Protein AF-A0A1G2BIB1-F1 (afdb_monomer_lite)

Radius of gyration: 22.17 Å; chains: 1; bounding box: 60×48×79 Å

Structure (mmCIF, N/CA/C/O backbone):
data_AF-A0A1G2BIB1-F1
#
_entry.id   AF-A0A1G2BIB1-F1
#
loop_
_atom_site.group_PDB
_atom_site.id
_atom_site.type_symbol
_atom_site.label_atom_id
_atom_site.label_alt_id
_atom_site.label_comp_id
_atom_site.label_asym_id
_atom_site.label_entity_id
_atom_site.label_seq_id
_atom_site.pdbx_PDB_ins_code
_atom_site.Cartn_x
_atom_site.Cartn_y
_atom_site.Cartn_z
_atom_site.occupancy
_atom_site.B_iso_or_equiv
_atom_site.auth_seq_id
_atom_site.auth_comp_id
_atom_site.auth_asym_id
_atom_site.auth_atom_id
_atom_site.pdbx_PDB_model_num
ATOM 1 N N . MET A 1 1 ? -35.827 -28.787 61.382 1.00 40.22 1 MET A N 1
ATOM 2 C CA . MET A 1 1 ? -34.651 -28.214 60.690 1.00 40.22 1 MET A CA 1
ATOM 3 C C . MET A 1 1 ? -35.147 -27.170 59.710 1.00 40.22 1 MET A C 1
ATOM 5 O O . MET A 1 1 ? -36.154 -27.409 59.059 1.00 40.22 1 MET A O 1
ATOM 9 N N . LEU A 1 2 ? -34.499 -26.008 59.720 1.00 31.50 2 LEU A N 1
ATOM 10 C CA . LEU A 1 2 ? -34.869 -24.779 59.021 1.00 31.50 2 LEU A CA 1
ATOM 11 C C . LEU A 1 2 ? -34.904 -24.917 57.488 1.00 31.50 2 LEU A C 1
ATOM 13 O O . LEU A 1 2 ? -34.132 -25.662 56.893 1.00 31.50 2 LEU A O 1
ATOM 17 N N . THR A 1 3 ? -35.819 -24.149 56.902 1.00 41.81 3 THR A N 1
ATOM 18 C CA . THR A 1 3 ? -36.029 -23.826 55.483 1.00 41.81 3 THR A CA 1
ATOM 19 C C . THR A 1 3 ? -34.923 -22.952 54.872 1.00 41.81 3 THR A C 1
ATOM 21 O O . THR A 1 3 ? -34.159 -22.343 55.616 1.00 41.81 3 THR A O 1
ATOM 24 N N . LEU A 1 4 ? -35.025 -22.768 53.539 1.00 32.97 4 LEU A N 1
ATOM 25 C CA . LEU A 1 4 ? -34.409 -21.768 52.631 1.00 32.97 4 LEU A CA 1
ATOM 26 C C . LEU A 1 4 ? -33.245 -22.341 51.806 1.00 32.97 4 LEU A C 1
ATOM 28 O O . LEU A 1 4 ? -32.371 -22.997 52.347 1.00 32.97 4 LEU A O 1
ATOM 32 N N . SER A 1 5 ? -33.112 -22.133 50.499 1.00 29.86 5 SER A N 1
ATOM 33 C CA . SER A 1 5 ? -33.891 -21.446 49.461 1.00 29.86 5 SER A CA 1
ATOM 34 C C . SER A 1 5 ? -33.135 -21.696 48.146 1.00 29.86 5 SER A C 1
ATOM 36 O O . SER A 1 5 ? -31.911 -21.821 48.165 1.00 29.86 5 SER A O 1
ATOM 38 N N . GLN A 1 6 ? -33.818 -21.720 46.996 1.00 42.06 6 GLN A N 1
ATOM 39 C CA . GLN A 1 6 ? -33.136 -21.491 45.712 1.00 42.06 6 GLN A CA 1
ATOM 40 C C . GLN A 1 6 ? -32.331 -20.174 45.763 1.00 42.06 6 GLN A C 1
ATOM 42 O O . GLN A 1 6 ? -32.700 -19.251 46.494 1.00 42.06 6 GLN A O 1
ATOM 47 N N . PRO A 1 7 ? -31.313 -20.038 44.899 1.00 38.28 7 PRO A N 1
ATOM 48 C CA . PRO A 1 7 ? -31.503 -19.050 43.850 1.00 38.28 7 PRO A CA 1
ATOM 49 C C . PRO A 1 7 ? -31.240 -19.618 42.455 1.00 38.28 7 PRO A C 1
ATOM 51 O O . PRO A 1 7 ? -30.163 -20.097 42.108 1.00 38.28 7 PRO A O 1
ATOM 54 N N . CYS A 1 8 ? -32.285 -19.487 41.645 1.00 43.66 8 CYS A N 1
ATOM 55 C CA . CYS A 1 8 ? -32.197 -19.174 40.230 1.00 43.66 8 CYS A CA 1
ATOM 56 C C . CYS A 1 8 ? -31.456 -17.825 40.038 1.00 43.66 8 CYS A C 1
ATOM 58 O O . CYS A 1 8 ? -31.425 -17.009 40.955 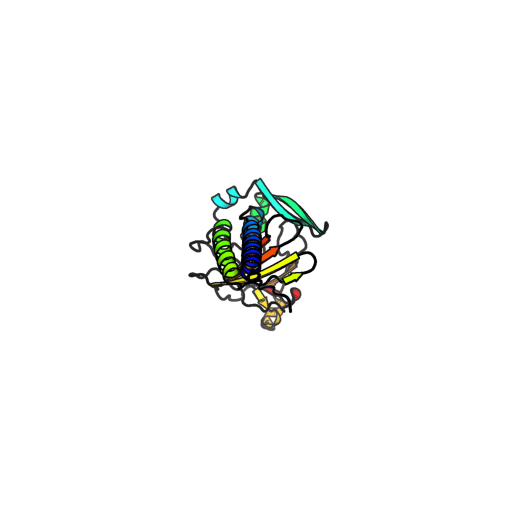1.00 43.66 8 CYS A O 1
ATOM 60 N N . PHE A 1 9 ? -30.958 -17.582 38.818 1.00 40.81 9 PHE A N 1
ATOM 61 C CA . PHE A 1 9 ? -30.374 -16.332 38.284 1.00 40.81 9 PHE A CA 1
ATOM 62 C C . PHE A 1 9 ? -28.865 -16.090 38.485 1.00 40.81 9 PHE A C 1
ATOM 64 O O . PHE A 1 9 ? -28.448 -15.301 39.323 1.00 40.81 9 PHE A O 1
ATOM 71 N N . ALA A 1 10 ? -28.043 -16.643 37.584 1.00 36.12 10 ALA A N 1
ATOM 72 C CA . ALA A 1 10 ? -26.735 -16.049 37.249 1.00 36.12 10 ALA A CA 1
ATOM 73 C C . ALA A 1 10 ? -26.287 -16.249 35.785 1.00 36.12 10 ALA A C 1
ATOM 75 O O . ALA A 1 10 ? -25.294 -15.666 35.362 1.00 36.12 10 ALA A O 1
ATOM 76 N N . THR A 1 11 ? -27.011 -17.016 34.965 1.00 45.09 11 THR A N 1
ATOM 77 C CA . THR A 1 11 ? -26.591 -17.314 33.583 1.00 45.09 11 THR A CA 1
ATOM 78 C C . THR A 1 11 ? -26.998 -16.236 32.571 1.00 45.09 11 THR A C 1
ATOM 80 O O . THR A 1 11 ? -26.273 -15.991 31.613 1.00 45.09 11 THR A O 1
ATOM 83 N N . GLY A 1 12 ? -28.107 -15.520 32.797 1.00 34.94 12 GLY A N 1
ATOM 84 C CA . GLY A 1 12 ? -28.608 -14.502 31.859 1.00 34.94 12 GLY A CA 1
ATOM 85 C C . GLY A 1 12 ? -27.850 -13.167 31.876 1.00 34.94 12 GLY A C 1
ATOM 86 O O . GLY A 1 12 ? -27.689 -12.544 30.828 1.00 34.94 12 GLY A O 1
ATOM 87 N N . VAL A 1 13 ? -27.360 -12.729 33.043 1.00 40.12 13 VAL A N 1
ATOM 88 C CA . VAL A 1 13 ? -26.617 -11.460 33.177 1.00 40.12 13 VAL A CA 1
ATOM 89 C C . VAL A 1 13 ? -25.204 -11.609 32.623 1.00 40.12 13 VAL A C 1
ATOM 91 O O . VAL A 1 13 ? -24.771 -10.742 31.878 1.00 40.12 13 VAL A O 1
ATOM 94 N N . TYR A 1 14 ? -24.534 -12.734 32.901 1.00 36.38 14 TYR A N 1
ATOM 95 C CA . TYR A 1 14 ? -23.174 -13.012 32.427 1.00 36.38 14 TYR A CA 1
ATOM 96 C C . TYR A 1 14 ? -23.103 -13.160 30.897 1.00 36.38 14 TYR A C 1
ATOM 98 O O . TYR A 1 14 ? -22.192 -12.642 30.258 1.00 36.38 14 TYR A O 1
ATOM 106 N N . LEU A 1 15 ? -24.100 -13.809 30.281 1.00 41.53 15 LEU A N 1
ATOM 107 C CA . LEU A 1 15 ? -24.202 -13.904 28.819 1.00 41.53 15 LEU A CA 1
ATOM 108 C C . LEU A 1 15 ? -24.540 -12.553 28.168 1.00 41.53 15 LEU A C 1
ATOM 110 O O . LEU A 1 15 ? -24.011 -12.250 27.098 1.00 41.53 15 LEU A O 1
ATOM 114 N N . ARG A 1 16 ? -25.373 -11.716 28.808 1.00 45.16 16 ARG A N 1
ATOM 115 C CA . ARG A 1 16 ? -25.640 -10.349 28.328 1.00 45.16 16 ARG A CA 1
ATOM 116 C C . ARG A 1 16 ? -24.407 -9.462 28.414 1.00 45.16 16 ARG A C 1
ATOM 118 O O . ARG A 1 16 ? -24.082 -8.833 27.416 1.00 45.16 16 ARG A O 1
ATOM 125 N N . THR A 1 17 ? -23.692 -9.449 29.539 1.00 47.94 17 THR A N 1
ATOM 126 C CA . THR A 1 17 ? -22.477 -8.635 29.686 1.00 47.94 17 THR A CA 1
ATOM 127 C C . THR A 1 17 ? -21.365 -9.103 28.757 1.00 47.94 17 THR A C 1
ATOM 129 O O . THR A 1 17 ? -20.729 -8.265 28.130 1.00 47.94 17 THR A O 1
ATOM 132 N N . LEU A 1 18 ? -21.161 -10.412 28.571 1.00 47.66 18 LEU A N 1
ATOM 133 C CA . LEU A 1 18 ? -20.209 -10.915 27.571 1.00 47.66 18 LEU A CA 1
ATOM 134 C C . LEU A 1 18 ? -20.627 -10.547 26.139 1.00 47.66 18 LEU A C 1
ATOM 136 O O . LEU A 1 18 ? -19.780 -10.146 25.341 1.00 47.66 18 LEU A O 1
ATOM 140 N N . GLY A 1 19 ? -21.923 -10.615 25.822 1.00 49.75 19 GLY A N 1
ATOM 141 C CA . GLY A 1 19 ? -22.463 -10.175 24.534 1.00 49.75 19 GLY A CA 1
ATOM 142 C C . GLY A 1 19 ? -22.303 -8.670 24.293 1.00 49.75 19 GLY A C 1
ATOM 143 O O . GLY A 1 19 ? -21.957 -8.254 23.190 1.00 49.75 19 GLY A O 1
ATOM 144 N N . GLU A 1 20 ? -22.501 -7.843 25.318 1.00 56.38 20 GLU A N 1
ATOM 145 C CA . GLU A 1 20 ? -22.309 -6.388 25.269 1.00 56.38 20 GLU A CA 1
ATOM 146 C C . GLU A 1 20 ? -20.827 -6.005 25.178 1.00 56.38 20 GLU A C 1
ATOM 148 O O . GLU A 1 20 ? -20.471 -5.143 24.376 1.00 56.38 20 GLU A O 1
ATOM 153 N N . ILE A 1 21 ? -19.946 -6.681 25.924 1.00 58.75 21 ILE A N 1
ATOM 154 C CA . ILE A 1 21 ? -18.488 -6.502 25.845 1.00 58.75 21 ILE A CA 1
ATOM 155 C C . ILE A 1 21 ? -17.979 -6.908 24.459 1.00 58.75 21 ILE A C 1
ATOM 157 O O . ILE A 1 21 ? -17.213 -6.163 23.851 1.00 58.75 21 ILE A O 1
ATOM 161 N N . SER A 1 22 ? -18.435 -8.046 23.930 1.00 61.31 22 SER A N 1
ATOM 162 C CA . SER A 1 22 ? -18.085 -8.520 22.586 1.00 61.31 22 SER A CA 1
ATOM 163 C C . SER A 1 22 ? -18.546 -7.538 21.505 1.00 61.31 22 SER A C 1
ATOM 165 O O . SER A 1 22 ? -17.745 -7.146 20.656 1.00 61.31 22 SER A O 1
ATOM 167 N N . LYS A 1 23 ? -19.790 -7.043 21.584 1.00 60.81 23 LYS A N 1
ATOM 168 C CA . LYS A 1 23 ? -20.306 -6.010 20.671 1.00 60.81 23 LYS A CA 1
ATOM 169 C C . LYS A 1 23 ? -19.539 -4.696 20.782 1.00 60.81 23 LYS A C 1
ATOM 171 O O . LYS A 1 23 ? -19.223 -4.099 19.760 1.00 60.81 23 LYS A O 1
ATOM 176 N N . LYS A 1 24 ? -19.206 -4.247 21.994 1.00 58.97 24 LYS A N 1
ATOM 177 C CA . LYS A 1 24 ? -18.429 -3.020 22.210 1.00 58.97 24 LYS A CA 1
ATOM 178 C C . LYS A 1 24 ? -17.009 -3.151 21.660 1.00 58.97 24 LYS A C 1
ATOM 180 O O . LYS A 1 24 ? -16.526 -2.243 20.997 1.00 58.97 24 LYS A O 1
ATOM 185 N N . LEU A 1 25 ? -16.358 -4.295 21.872 1.00 63.47 25 LEU A N 1
ATOM 186 C CA . LEU A 1 25 ? -15.038 -4.582 21.307 1.00 63.47 25 LEU A CA 1
ATOM 187 C C . LEU A 1 25 ? -15.082 -4.649 19.773 1.00 63.47 25 LEU A C 1
ATOM 189 O O . LEU A 1 25 ? -14.177 -4.147 19.111 1.00 63.47 25 LEU A O 1
ATOM 193 N N . PHE A 1 26 ? -16.141 -5.237 19.215 1.00 64.69 26 PHE A N 1
ATOM 194 C CA . PHE A 1 26 ? -16.397 -5.274 17.777 1.00 64.69 26 PHE A CA 1
ATOM 195 C C . PHE A 1 26 ? -16.579 -3.864 17.193 1.00 64.69 26 PHE A C 1
ATOM 197 O O . PHE A 1 26 ? -15.916 -3.521 16.214 1.00 64.69 26 PHE A O 1
ATOM 204 N N . MET A 1 27 ? -17.407 -3.023 17.823 1.00 64.62 27 MET A N 1
ATOM 205 C CA . MET A 1 27 ? -17.637 -1.642 17.382 1.00 64.62 27 MET A CA 1
ATOM 206 C C . MET A 1 27 ? -16.370 -0.793 17.482 1.00 64.62 27 MET A C 1
ATOM 208 O O . MET A 1 27 ? -16.002 -0.159 16.500 1.00 64.62 27 MET A O 1
ATOM 212 N N . ASN A 1 28 ? -15.620 -0.891 18.585 1.00 74.06 28 ASN A N 1
ATOM 213 C CA . ASN A 1 28 ? -14.346 -0.182 18.743 1.00 74.06 28 ASN A CA 1
ATOM 214 C C . ASN A 1 28 ? -13.336 -0.524 17.630 1.00 74.06 28 ASN A C 1
ATOM 216 O O . ASN A 1 28 ? -12.568 0.337 17.202 1.00 74.06 28 ASN A O 1
ATOM 220 N N . LYS A 1 29 ? -13.317 -1.779 17.156 1.00 80.25 29 LYS A N 1
ATOM 221 C CA . LYS A 1 29 ? -12.438 -2.199 16.052 1.00 80.25 29 LYS A CA 1
ATOM 222 C C . LYS A 1 29 ? -12.886 -1.612 14.713 1.00 80.25 29 LYS A C 1
ATOM 224 O O . LYS A 1 29 ? -12.056 -1.146 13.942 1.00 80.25 29 LYS A O 1
ATOM 229 N N . LEU A 1 30 ? -14.187 -1.583 14.431 1.00 85.81 30 LEU A N 1
ATOM 230 C CA . LEU A 1 30 ? -14.698 -0.966 13.202 1.00 85.81 30 LEU A CA 1
ATOM 231 C C . LEU A 1 30 ? -14.562 0.560 13.193 1.00 85.81 30 LEU A C 1
ATOM 233 O O . LEU A 1 30 ? -14.301 1.137 12.139 1.00 85.81 30 LEU A O 1
ATOM 237 N N . GLU A 1 31 ? -14.701 1.208 14.349 1.00 87.75 31 GLU A N 1
ATOM 238 C CA . GLU A 1 31 ? -14.553 2.660 14.500 1.00 87.75 31 GLU A CA 1
ATOM 239 C C . GLU A 1 31 ? -13.143 3.141 14.140 1.00 87.75 31 GLU A C 1
ATOM 241 O O . GLU A 1 31 ? -12.995 4.189 13.514 1.00 87.75 31 GLU A O 1
ATOM 246 N N . LYS A 1 32 ? -12.109 2.349 14.454 1.00 93.31 32 LYS A N 1
ATOM 247 C CA . LYS A 1 32 ? -10.722 2.646 14.058 1.00 93.31 32 LYS A CA 1
ATOM 248 C C . LYS A 1 32 ? -10.457 2.476 12.561 1.00 93.31 32 LYS A C 1
ATOM 250 O O . LYS A 1 32 ? -9.479 3.032 12.053 1.00 93.31 32 LYS A O 1
ATOM 255 N N . PHE A 1 33 ? -11.311 1.748 11.834 1.00 95.81 33 PHE A N 1
ATOM 256 C CA . PHE A 1 33 ? -11.220 1.637 10.379 1.00 95.81 33 PHE A CA 1
ATOM 257 C C . PHE A 1 33 ? -11.813 2.890 9.715 1.00 95.81 33 PHE A C 1
ATOM 259 O O . PHE A 1 33 ? -12.976 2.939 9.279 1.00 95.81 33 PHE A O 1
ATOM 266 N N . ILE A 1 34 ? -10.966 3.913 9.613 1.00 94.38 34 ILE A N 1
ATOM 267 C CA . ILE A 1 34 ? -11.284 5.205 9.008 1.00 94.38 34 ILE A CA 1
ATOM 268 C C . ILE A 1 34 ? -10.569 5.317 7.662 1.00 94.38 34 ILE A C 1
ATOM 270 O O . ILE A 1 34 ? -9.342 5.232 7.586 1.00 94.38 34 ILE A O 1
ATOM 274 N N . ILE A 1 35 ? -11.341 5.563 6.603 1.00 96.38 35 ILE A N 1
ATOM 275 C CA . ILE A 1 35 ? -10.799 5.963 5.303 1.00 96.38 35 ILE A CA 1
ATOM 276 C C . ILE A 1 35 ? -10.349 7.411 5.434 1.00 96.38 35 ILE A C 1
ATOM 278 O O . ILE A 1 35 ? -11.156 8.293 5.725 1.00 96.38 35 ILE A O 1
ATOM 282 N N . ASN A 1 36 ? -9.049 7.632 5.296 1.00 96.94 36 ASN A N 1
ATOM 283 C CA . ASN A 1 36 ? -8.427 8.921 5.535 1.00 96.94 36 ASN A CA 1
ATOM 284 C C . ASN A 1 36 ? -7.244 9.127 4.573 1.00 96.94 36 ASN A C 1
ATOM 286 O O . ASN A 1 36 ? -6.732 8.145 4.023 1.00 96.94 36 ASN A O 1
ATOM 290 N N . PRO A 1 37 ? -6.745 10.369 4.432 1.00 97.38 37 PRO A N 1
ATOM 291 C CA . PRO A 1 37 ? -5.669 10.676 3.495 1.00 97.38 37 PRO A CA 1
ATOM 292 C C . PRO A 1 37 ? -4.367 9.904 3.737 1.00 97.38 37 PRO A C 1
ATOM 294 O O . PRO A 1 37 ? -3.635 9.662 2.786 1.00 97.38 37 PRO A O 1
ATOM 297 N N . THR A 1 38 ? -4.078 9.478 4.973 1.00 96.56 38 THR A N 1
ATOM 298 C CA . THR A 1 38 ? -2.893 8.653 5.277 1.00 96.56 38 THR A CA 1
ATOM 299 C C . THR A 1 38 ? -2.995 7.289 4.614 1.00 96.56 38 THR A C 1
ATOM 301 O O . THR A 1 38 ? -2.079 6.890 3.901 1.00 96.56 38 THR A O 1
ATOM 304 N N . ASN A 1 39 ? -4.122 6.601 4.794 1.00 97.75 39 ASN A N 1
ATOM 305 C CA . ASN A 1 39 ? -4.340 5.285 4.194 1.00 97.75 39 ASN A CA 1
ATOM 306 C C . ASN A 1 39 ? -4.500 5.375 2.672 1.00 97.75 39 ASN A C 1
ATOM 308 O O . ASN A 1 39 ? -3.951 4.547 1.950 1.00 97.75 39 ASN A O 1
ATOM 312 N N . GLU A 1 40 ? -5.192 6.403 2.171 1.00 98.06 40 GLU A N 1
ATOM 313 C CA . GLU A 1 40 ? -5.302 6.643 0.727 1.00 98.06 40 GLU A CA 1
ATOM 314 C C . GLU A 1 40 ? -3.924 6.885 0.093 1.00 98.06 40 GLU A C 1
ATOM 316 O O . GLU A 1 40 ? -3.608 6.290 -0.936 1.00 98.06 40 GLU A O 1
ATOM 321 N N . PHE A 1 41 ? -3.072 7.698 0.728 1.00 96.62 41 PHE A N 1
ATOM 322 C CA . PHE A 1 41 ? -1.708 7.952 0.265 1.00 96.62 41 PHE A CA 1
ATOM 323 C C . PHE A 1 41 ? -0.804 6.721 0.383 1.00 96.62 41 PHE A C 1
ATOM 325 O O . PHE A 1 41 ? -0.002 6.460 -0.511 1.00 96.62 41 PHE A O 1
ATOM 332 N N . HIS A 1 42 ? -0.929 5.941 1.458 1.00 94.06 42 HIS A N 1
ATOM 333 C CA . HIS A 1 42 ? -0.126 4.736 1.634 1.00 94.06 42 HIS A CA 1
ATOM 334 C C . HIS A 1 42 ? -0.449 3.693 0.557 1.00 94.06 42 HIS A C 1
ATOM 336 O O . HIS A 1 42 ? 0.454 3.186 -0.104 1.00 94.06 42 HIS A O 1
ATOM 342 N N . ILE A 1 43 ? -1.735 3.457 0.292 1.00 96.56 43 ILE A N 1
ATOM 343 C CA . ILE A 1 43 ? -2.191 2.528 -0.749 1.00 96.56 43 ILE A CA 1
ATOM 344 C C . ILE A 1 43 ? -1.906 3.051 -2.158 1.00 96.56 43 ILE A C 1
ATOM 346 O O . ILE A 1 43 ? -1.610 2.252 -3.042 1.00 96.56 43 ILE A O 1
ATOM 350 N N . LEU A 1 44 ? -1.922 4.370 -2.393 1.00 97.00 44 LEU A N 1
ATOM 351 C CA . LEU A 1 44 ? -1.540 4.968 -3.683 1.00 97.00 44 LEU A CA 1
ATOM 352 C C . LEU A 1 44 ? -0.173 4.471 -4.174 1.00 97.00 44 LEU A C 1
ATOM 354 O O . LEU A 1 44 ? 0.048 4.328 -5.376 1.00 97.00 44 LEU A O 1
ATOM 358 N N . ARG A 1 45 ? 0.734 4.154 -3.247 1.00 94.69 45 ARG A N 1
ATOM 359 C CA . ARG A 1 45 ? 2.057 3.602 -3.555 1.00 94.69 45 ARG A CA 1
ATOM 360 C C . ARG A 1 45 ? 2.002 2.245 -4.244 1.00 94.69 45 ARG A C 1
ATOM 362 O O . ARG A 1 45 ? 2.972 1.872 -4.891 1.00 94.69 45 ARG A O 1
ATOM 369 N N . HIS A 1 46 ? 0.882 1.542 -4.163 1.00 96.44 46 HIS A N 1
ATOM 370 C CA . HIS A 1 46 ? 0.634 0.267 -4.824 1.00 96.44 46 HIS A CA 1
ATOM 371 C C . HIS A 1 46 ? -0.215 0.411 -6.085 1.00 96.44 46 HIS A C 1
ATOM 373 O O . HIS A 1 46 ? -0.644 -0.585 -6.641 1.00 96.44 46 HIS A O 1
ATOM 379 N N . PHE A 1 47 ? -0.450 1.621 -6.590 1.00 97.06 47 PHE A N 1
ATOM 380 C CA . PHE A 1 47 ? -1.135 1.822 -7.866 1.00 97.06 47 PHE A CA 1
ATOM 381 C C . PHE A 1 47 ? -0.138 2.114 -8.983 1.00 97.06 47 PHE A C 1
ATOM 383 O O . PHE A 1 47 ? 0.741 2.967 -8.841 1.00 97.06 47 PHE A O 1
ATOM 390 N N . ARG A 1 48 ? -0.295 1.440 -10.130 1.00 94.81 48 ARG A N 1
ATOM 391 C CA . ARG A 1 48 ? 0.435 1.796 -11.358 1.00 94.81 48 ARG A CA 1
ATOM 392 C C . ARG A 1 48 ? -0.051 3.130 -11.922 1.00 94.81 48 ARG A C 1
ATOM 394 O O . ARG A 1 48 ? 0.723 3.899 -12.485 1.00 94.81 48 ARG A O 1
ATOM 401 N N . TYR A 1 49 ? -1.347 3.396 -11.777 1.00 94.50 49 TYR A N 1
ATOM 402 C CA . TYR A 1 49 ? -1.999 4.606 -12.253 1.00 94.50 49 TYR A CA 1
ATOM 403 C C . TYR A 1 49 ? -3.239 4.916 -11.416 1.00 94.50 49 TYR A C 1
ATOM 405 O O . TYR A 1 49 ? -4.002 4.018 -11.082 1.00 94.50 49 TYR A O 1
ATOM 413 N N . VAL A 1 50 ? -3.466 6.204 -11.172 1.00 94.25 50 VAL A N 1
ATOM 414 C 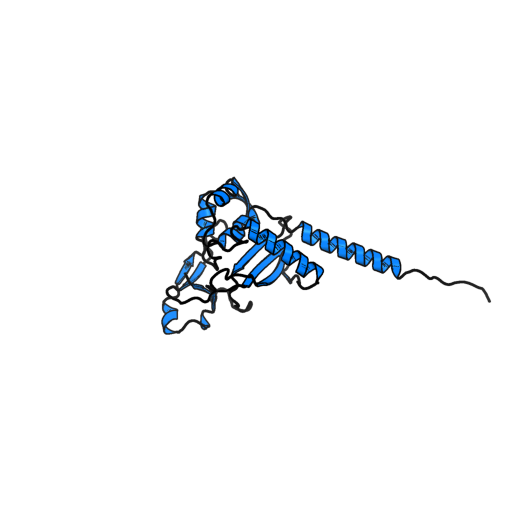CA . VAL A 1 50 ? -4.738 6.762 -10.699 1.00 94.25 50 VAL A CA 1
ATOM 415 C C . VAL A 1 50 ? -5.039 7.992 -11.556 1.00 94.25 50 VAL A C 1
ATOM 417 O O . VAL A 1 50 ? -4.113 8.591 -12.118 1.00 94.25 50 VAL A O 1
ATOM 420 N N . ASP A 1 51 ? -6.308 8.354 -11.710 1.00 94.88 51 ASP A N 1
ATOM 421 C CA . ASP A 1 51 ? -6.698 9.522 -12.493 1.00 94.88 51 ASP A CA 1
ATOM 422 C C . ASP A 1 51 ? -6.206 10.839 -11.861 1.00 94.88 51 ASP A C 1
ATOM 424 O O . ASP A 1 51 ? -6.010 10.958 -10.648 1.00 94.88 51 ASP A O 1
ATOM 428 N N . ASP A 1 52 ? -5.975 11.852 -12.697 1.00 95.44 52 ASP A N 1
ATOM 429 C CA . ASP A 1 52 ? -5.415 13.129 -12.239 1.00 95.44 52 ASP A CA 1
ATOM 430 C C . ASP A 1 52 ? -6.388 13.937 -11.377 1.00 95.44 52 ASP A C 1
ATOM 432 O O . ASP A 1 52 ? -5.952 14.762 -10.572 1.00 95.44 52 ASP A O 1
ATOM 436 N N . TYR A 1 53 ? -7.697 13.716 -11.526 1.00 96.38 53 TYR A N 1
ATOM 437 C CA . TYR A 1 53 ? -8.690 14.387 -10.698 1.00 96.38 53 TYR A CA 1
ATOM 438 C C . TYR A 1 53 ? -8.593 13.892 -9.251 1.00 96.38 53 TYR A C 1
ATOM 440 O O . TYR A 1 53 ? -8.476 14.708 -8.338 1.00 96.38 53 TYR A O 1
ATOM 448 N N . TYR A 1 54 ? -8.511 12.579 -9.038 1.00 96.62 54 TYR A N 1
ATOM 449 C CA . TYR A 1 54 ? -8.310 11.987 -7.720 1.00 96.62 54 TYR A CA 1
ATOM 450 C C . TYR A 1 54 ? -6.957 12.371 -7.106 1.00 96.62 54 TYR A C 1
ATOM 452 O O . TYR A 1 54 ? -6.883 12.705 -5.925 1.00 96.62 54 TYR A O 1
ATOM 460 N N . LYS A 1 55 ? -5.869 12.428 -7.889 1.00 96.81 55 LYS A N 1
ATOM 461 C CA . LYS A 1 55 ? -4.577 12.929 -7.369 1.00 96.81 55 LYS A CA 1
ATOM 462 C C . LYS A 1 55 ? -4.720 14.320 -6.749 1.00 96.81 55 LYS A C 1
ATOM 464 O O . LYS A 1 55 ? -4.184 14.570 -5.672 1.00 96.81 55 LYS A O 1
ATOM 469 N N . LYS A 1 56 ? -5.480 15.213 -7.395 1.00 97.31 56 LYS A N 1
ATOM 470 C CA . LYS A 1 56 ? -5.727 16.572 -6.891 1.00 97.31 56 LYS A CA 1
ATOM 471 C C . LYS A 1 56 ? -6.520 16.591 -5.586 1.00 97.31 56 LYS A C 1
ATOM 473 O O . LYS A 1 56 ? -6.300 17.500 -4.795 1.00 97.31 56 LYS A O 1
ATOM 478 N N . THR A 1 57 ? -7.391 15.610 -5.324 1.00 97.56 57 THR A N 1
ATOM 479 C CA . THR A 1 57 ? -8.154 15.569 -4.062 1.00 97.56 57 THR A CA 1
ATOM 480 C C . THR A 1 57 ? -7.278 15.264 -2.847 1.00 97.56 57 THR A C 1
ATOM 482 O O . THR A 1 57 ? -7.639 15.636 -1.732 1.00 97.56 57 THR A O 1
ATOM 485 N N . LEU A 1 58 ? -6.129 14.608 -3.052 1.00 97.38 58 LEU A N 1
ATOM 486 C CA . LEU A 1 58 ? -5.172 14.297 -1.987 1.00 97.38 58 LEU A CA 1
ATOM 487 C C . LEU A 1 58 ? -4.218 15.457 -1.677 1.00 97.38 58 LEU A C 1
ATOM 489 O O . LEU A 1 58 ? -3.746 15.570 -0.549 1.00 97.38 58 LEU A O 1
ATOM 493 N N . ILE A 1 59 ? -3.934 16.332 -2.644 1.00 97.94 59 ILE A N 1
ATOM 494 C CA . ILE A 1 59 ? -2.991 17.440 -2.450 1.00 97.94 59 ILE A CA 1
ATOM 495 C C . ILE A 1 59 ? -3.499 18.386 -1.350 1.00 97.94 59 ILE A C 1
ATOM 497 O O . ILE A 1 59 ? -4.656 18.798 -1.328 1.00 97.94 59 ILE A O 1
ATOM 501 N N . GLY A 1 60 ? -2.608 18.742 -0.426 1.00 97.75 60 GLY A N 1
ATOM 502 C CA . GLY A 1 60 ? -2.880 19.610 0.717 1.00 97.75 60 GLY A CA 1
ATOM 503 C C . GLY A 1 60 ? -3.514 18.905 1.920 1.00 97.75 60 GLY A C 1
ATOM 504 O O . GLY A 1 60 ? -3.568 19.512 2.993 1.00 97.75 60 GLY A O 1
ATOM 505 N N . GLN A 1 61 ? -3.947 17.647 1.776 1.00 98.12 61 GLN A N 1
ATOM 506 C CA . GLN A 1 61 ? -4.502 16.859 2.876 1.00 98.12 61 GLN A CA 1
ATOM 507 C C . GLN A 1 61 ? -3.419 16.494 3.896 1.00 98.12 61 GLN A C 1
ATOM 509 O O . GLN A 1 61 ? -2.265 16.253 3.537 1.00 98.12 61 GLN A O 1
ATOM 514 N N . LEU A 1 62 ? -3.800 16.448 5.174 1.00 97.19 62 LEU A N 1
ATOM 515 C CA . LEU A 1 62 ? -2.917 16.024 6.257 1.00 97.19 62 LEU A CA 1
ATOM 516 C C . LEU A 1 62 ? -2.754 14.501 6.227 1.00 97.19 62 LEU A C 1
ATOM 518 O O . LEU A 1 62 ? -3.747 13.775 6.271 1.00 97.19 62 LEU A O 1
ATOM 522 N N . TYR A 1 63 ? -1.513 14.027 6.215 1.00 95.88 63 TYR A N 1
ATOM 523 C CA . TYR A 1 63 ? -1.185 12.610 6.326 1.00 95.88 63 TYR A CA 1
ATOM 524 C C . TYR A 1 63 ? -0.100 12.376 7.372 1.00 95.88 63 TYR A C 1
ATOM 526 O O . TYR A 1 63 ? 0.643 13.296 7.722 1.00 95.88 63 TYR A O 1
ATOM 534 N N . TRP A 1 64 ? -0.020 11.143 7.865 1.00 95.00 64 TRP A N 1
ATOM 535 C CA . TRP A 1 64 ? 0.980 10.709 8.833 1.00 95.00 64 TRP A CA 1
ATOM 536 C C . TRP A 1 64 ? 1.960 9.728 8.192 1.00 95.00 64 TRP A C 1
ATOM 538 O O . TRP A 1 64 ? 1.556 8.823 7.467 1.00 95.00 64 TRP A O 1
ATOM 548 N N . PHE A 1 65 ? 3.247 9.873 8.486 1.00 90.56 65 PHE A N 1
ATOM 549 C CA . PHE A 1 65 ? 4.272 8.899 8.115 1.00 90.56 65 PHE A CA 1
ATOM 550 C C . PHE A 1 65 ? 5.156 8.589 9.317 1.00 90.56 65 PHE A C 1
ATOM 552 O O . PHE A 1 65 ? 5.263 9.390 10.249 1.00 90.56 65 PHE A O 1
ATOM 559 N N . TYR A 1 66 ? 5.762 7.406 9.309 1.00 89.31 66 TYR A N 1
ATOM 560 C CA . TYR A 1 66 ? 6.677 7.003 10.365 1.00 89.31 66 TYR A CA 1
ATOM 561 C C . TYR A 1 66 ? 8.064 7.587 10.095 1.00 89.31 66 TYR A C 1
ATOM 563 O O . TYR A 1 66 ? 8.689 7.295 9.075 1.00 89.31 66 TYR A O 1
ATOM 571 N N . ASP A 1 67 ? 8.542 8.431 11.002 1.00 86.75 67 ASP A N 1
ATOM 572 C CA . ASP A 1 67 ? 9.906 8.943 10.977 1.00 86.75 67 ASP A CA 1
ATOM 573 C C . ASP A 1 67 ? 10.800 7.973 11.756 1.00 86.75 67 ASP A C 1
ATOM 575 O O . ASP A 1 67 ? 10.737 7.902 12.984 1.00 86.75 67 ASP A O 1
ATOM 579 N N . TYR A 1 68 ? 11.638 7.219 11.041 1.00 80.88 68 TYR A N 1
ATOM 580 C CA . TYR A 1 68 ? 12.551 6.242 11.643 1.00 80.88 68 TYR A CA 1
ATOM 581 C C . TYR A 1 68 ? 13.644 6.883 12.510 1.00 80.88 68 TYR A C 1
ATOM 583 O O . TYR A 1 68 ? 14.122 6.243 13.446 1.00 80.88 68 TYR A O 1
ATOM 591 N N . GLY A 1 69 ? 14.022 8.138 12.246 1.00 82.62 69 GLY A N 1
ATOM 592 C CA . GLY A 1 69 ? 14.982 8.873 13.071 1.00 82.62 69 GLY A CA 1
ATOM 593 C C . GLY A 1 69 ? 14.382 9.284 14.415 1.00 82.62 69 GLY A C 1
ATOM 594 O O . GLY A 1 69 ? 15.046 9.196 15.446 1.00 82.62 69 GLY A O 1
ATOM 595 N N . GLN A 1 70 ? 13.106 9.677 14.419 1.00 85.44 70 GLN A N 1
ATOM 596 C CA . GLN A 1 70 ? 12.373 10.062 15.631 1.00 85.44 70 GLN A CA 1
ATOM 597 C C . GLN A 1 70 ? 11.606 8.903 16.293 1.00 85.44 70 GLN A C 1
ATOM 599 O O . GLN A 1 70 ? 11.067 9.087 17.385 1.00 85.44 70 GLN A O 1
ATOM 604 N N . LYS A 1 71 ? 11.534 7.738 15.636 1.00 86.88 71 LYS A N 1
ATOM 605 C CA . LYS A 1 71 ? 10.769 6.546 16.045 1.00 86.88 71 LYS A CA 1
ATOM 606 C C . LYS A 1 71 ? 9.303 6.842 16.390 1.00 86.88 71 LYS A C 1
ATOM 608 O O . LYS A 1 71 ? 8.754 6.327 17.364 1.00 86.88 71 LYS A O 1
ATOM 613 N N . LYS A 1 72 ? 8.664 7.718 15.613 1.00 90.75 72 LYS A N 1
ATOM 614 C CA . LYS A 1 72 ? 7.261 8.102 15.823 1.00 90.75 72 LYS A CA 1
ATOM 615 C C . LYS A 1 72 ? 6.577 8.520 14.533 1.00 90.75 72 LYS A C 1
ATOM 617 O O . LYS A 1 72 ? 7.233 8.888 13.559 1.00 90.75 72 LYS A O 1
ATOM 622 N N . PHE A 1 73 ? 5.251 8.537 14.562 1.00 91.75 73 PHE A N 1
ATOM 623 C CA . PHE A 1 73 ? 4.469 9.159 13.504 1.00 91.75 73 PHE A CA 1
ATOM 624 C C . PHE A 1 73 ? 4.550 10.683 13.586 1.00 91.75 73 PHE A C 1
ATOM 626 O O . PHE A 1 73 ? 4.337 11.294 14.636 1.00 91.75 73 PHE A O 1
ATOM 633 N N . VAL A 1 74 ? 4.833 11.297 12.444 1.00 93.38 74 VAL A N 1
ATOM 634 C CA . VAL A 1 74 ? 4.801 12.745 12.240 1.00 93.38 74 VAL A CA 1
ATOM 635 C C . VAL A 1 74 ? 3.827 13.056 11.114 1.00 93.38 74 VAL A C 1
ATOM 637 O O . VAL A 1 74 ? 3.581 12.216 10.248 1.00 93.38 74 VAL A O 1
ATOM 640 N N . SER A 1 75 ? 3.241 14.249 11.143 1.00 94.38 75 SER A N 1
ATOM 641 C CA . SER A 1 75 ? 2.283 14.668 10.125 1.00 94.38 75 SER A CA 1
ATOM 642 C C . SER A 1 75 ? 2.880 15.684 9.163 1.00 94.38 75 SER A C 1
ATOM 644 O O . SER A 1 75 ? 3.735 16.492 9.526 1.00 94.38 75 SER A O 1
ATOM 646 N N . SER A 1 76 ? 2.416 15.638 7.919 1.00 95.19 76 SER A N 1
ATOM 647 C CA . SER A 1 76 ? 2.728 16.615 6.879 1.00 95.19 76 SER A CA 1
ATOM 648 C C . SER A 1 76 ? 1.533 16.773 5.941 1.00 95.19 76 SER A C 1
ATOM 650 O O . SER A 1 76 ? 0.560 16.021 6.018 1.00 95.19 76 SER A O 1
ATOM 652 N N . LYS A 1 77 ? 1.583 17.766 5.054 1.00 97.31 77 LYS A N 1
ATOM 653 C CA . LYS A 1 77 ? 0.615 17.902 3.964 1.00 97.31 77 LYS A CA 1
ATOM 654 C C . LYS A 1 77 ? 1.138 17.195 2.725 1.00 97.31 77 LYS A C 1
ATOM 656 O O . LYS A 1 77 ? 2.303 17.356 2.378 1.00 97.31 77 LYS A O 1
ATOM 661 N N . ILE A 1 78 ? 0.264 16.462 2.045 1.00 97.62 78 ILE A N 1
ATOM 662 C CA . ILE A 1 78 ? 0.598 15.805 0.780 1.00 97.62 78 ILE A CA 1
ATOM 663 C C . ILE A 1 78 ? 0.848 16.881 -0.284 1.00 97.62 78 ILE A C 1
ATOM 665 O O . ILE A 1 78 ? -0.037 17.683 -0.590 1.00 97.62 78 ILE A O 1
ATOM 669 N N . SER A 1 79 ? 2.041 16.906 -0.864 1.00 97.06 79 SER A N 1
ATOM 670 C CA . SER A 1 79 ? 2.364 17.741 -2.022 1.00 97.06 79 SER A CA 1
ATOM 671 C C . SER A 1 79 ? 2.154 16.983 -3.336 1.00 97.06 79 SER A C 1
ATOM 673 O O . SER A 1 79 ? 1.992 15.764 -3.364 1.00 97.06 79 SER A O 1
ATOM 675 N N . GLN A 1 80 ? 2.204 17.697 -4.461 1.00 97.19 80 GLN A N 1
ATOM 676 C CA . GLN A 1 80 ? 2.211 17.051 -5.776 1.00 97.19 80 GLN A CA 1
ATOM 677 C C . GLN A 1 80 ? 3.427 16.122 -5.953 1.00 97.19 80 GLN A C 1
ATOM 679 O O . GLN A 1 80 ? 3.291 15.026 -6.492 1.00 97.19 80 GLN A O 1
ATOM 684 N N . ILE A 1 81 ? 4.599 16.530 -5.456 1.00 96.25 81 ILE A N 1
ATOM 685 C CA . ILE A 1 81 ? 5.830 15.732 -5.531 1.00 96.25 81 ILE A CA 1
ATOM 686 C C . ILE A 1 81 ? 5.673 14.426 -4.743 1.00 96.25 81 ILE A C 1
ATOM 688 O O . ILE A 1 81 ? 6.127 13.377 -5.196 1.00 96.25 81 ILE A O 1
ATOM 692 N N . ASP A 1 82 ? 4.979 14.459 -3.603 1.00 95.81 82 ASP A N 1
ATOM 693 C CA . ASP A 1 82 ? 4.714 13.255 -2.809 1.00 95.81 82 ASP A CA 1
ATOM 694 C C . ASP A 1 82 ? 3.866 12.240 -3.581 1.00 95.81 82 ASP A C 1
ATOM 696 O O . ASP A 1 82 ? 4.165 11.049 -3.553 1.00 95.81 82 ASP A O 1
ATOM 700 N N . ILE A 1 83 ? 2.849 12.702 -4.317 1.00 96.88 83 ILE A N 1
ATOM 701 C CA . ILE A 1 83 ? 2.017 11.852 -5.184 1.00 96.88 83 ILE A CA 1
ATOM 702 C C . ILE A 1 83 ? 2.861 11.203 -6.287 1.00 96.88 83 ILE A C 1
ATOM 704 O O . ILE A 1 83 ? 2.747 10.002 -6.541 1.00 96.88 83 ILE A O 1
ATOM 708 N N . GLU A 1 84 ? 3.731 11.979 -6.936 1.00 96.00 84 GLU A N 1
ATOM 709 C CA . GLU A 1 84 ? 4.626 11.467 -7.978 1.00 96.00 84 GLU A CA 1
ATOM 710 C C . GLU A 1 84 ? 5.617 10.436 -7.424 1.00 96.00 84 GLU A C 1
ATOM 712 O O . GLU A 1 84 ? 5.861 9.405 -8.057 1.00 96.00 84 GLU A O 1
ATOM 717 N N . ASN A 1 85 ? 6.164 10.685 -6.232 1.00 95.62 85 ASN A N 1
ATOM 718 C CA . ASN A 1 85 ? 7.063 9.761 -5.545 1.00 95.62 85 ASN A CA 1
ATOM 719 C C . ASN A 1 85 ? 6.337 8.484 -5.099 1.00 95.62 85 ASN A C 1
ATOM 721 O O . ASN A 1 85 ? 6.883 7.391 -5.256 1.00 95.62 85 ASN A O 1
ATOM 725 N N . ALA A 1 86 ? 5.099 8.598 -4.608 1.00 95.06 86 ALA A N 1
ATOM 726 C CA . ALA A 1 86 ? 4.283 7.456 -4.211 1.00 95.06 86 ALA A CA 1
ATOM 727 C C . ALA A 1 86 ? 4.065 6.505 -5.394 1.00 95.06 86 ALA A C 1
ATOM 729 O O . ALA A 1 86 ? 4.396 5.323 -5.304 1.00 95.06 86 ALA A O 1
ATOM 730 N N . LEU A 1 87 ? 3.625 7.024 -6.543 1.00 95.75 87 LEU A N 1
ATOM 731 C CA . LEU A 1 87 ? 3.391 6.215 -7.745 1.00 95.75 87 LEU A CA 1
ATOM 732 C C . LEU A 1 87 ? 4.667 5.533 -8.268 1.00 95.75 87 LEU A C 1
ATOM 734 O O . LEU A 1 87 ? 4.596 4.415 -8.779 1.00 95.75 87 LEU A O 1
ATOM 738 N N . LYS A 1 88 ? 5.836 6.160 -8.080 1.00 95.25 88 LYS A N 1
ATOM 739 C CA . LYS A 1 88 ? 7.157 5.613 -8.445 1.00 95.25 88 LYS A CA 1
ATOM 740 C C . LYS A 1 88 ? 7.749 4.641 -7.418 1.00 95.25 88 LYS A C 1
ATOM 742 O O . LYS A 1 88 ? 8.812 4.089 -7.680 1.00 95.25 88 LYS A O 1
ATOM 747 N N . THR A 1 89 ? 7.106 4.432 -6.266 1.00 94.31 89 THR A N 1
ATOM 748 C CA . THR A 1 89 ? 7.574 3.470 -5.250 1.00 94.31 89 THR A CA 1
ATOM 749 C C . THR A 1 89 ? 7.713 2.081 -5.867 1.00 94.31 89 THR A C 1
ATOM 751 O O . THR A 1 89 ? 6.770 1.606 -6.495 1.00 94.31 89 THR A O 1
ATOM 754 N N . ILE A 1 90 ? 8.846 1.416 -5.667 1.00 93.69 90 ILE A N 1
ATOM 755 C CA . ILE A 1 90 ? 9.041 0.024 -6.081 1.00 93.69 90 ILE A CA 1
ATOM 756 C C . ILE A 1 90 ? 8.235 -0.888 -5.156 1.00 93.69 90 ILE A C 1
ATOM 758 O O . ILE A 1 90 ? 8.312 -0.785 -3.929 1.00 93.69 90 ILE A O 1
ATOM 762 N N . GLY A 1 91 ? 7.443 -1.764 -5.762 1.00 90.81 91 GLY A N 1
ATOM 763 C CA . GLY A 1 91 ? 6.562 -2.691 -5.070 1.00 90.81 91 GLY A CA 1
ATOM 764 C C . GLY A 1 91 ? 5.569 -3.329 -6.031 1.00 90.81 91 GLY A C 1
ATOM 765 O O . GLY A 1 91 ? 5.555 -3.010 -7.221 1.00 90.81 91 GLY A O 1
ATOM 766 N N . THR A 1 92 ? 4.721 -4.197 -5.501 1.00 93.12 92 THR A N 1
ATOM 767 C CA . THR A 1 92 ? 3.556 -4.772 -6.184 1.00 93.12 92 THR A CA 1
ATOM 768 C C . THR A 1 92 ? 2.541 -3.691 -6.529 1.00 93.12 92 THR A C 1
ATOM 770 O O . THR A 1 92 ? 2.224 -2.830 -5.701 1.00 93.12 92 THR A O 1
ATOM 773 N N . LYS A 1 93 ? 2.060 -3.701 -7.781 1.00 95.94 93 LYS A N 1
ATOM 774 C CA . LYS A 1 93 ? 1.208 -2.641 -8.337 1.00 95.94 93 LYS A CA 1
ATOM 775 C C . LYS A 1 93 ? -0.109 -3.170 -8.880 1.00 95.94 93 LYS A C 1
ATOM 777 O O . LYS A 1 93 ? -0.121 -4.066 -9.722 1.00 95.94 93 LYS A O 1
ATOM 782 N N . PHE A 1 94 ? -1.202 -2.541 -8.461 1.00 97.12 94 PHE A N 1
ATOM 783 C CA . PHE A 1 94 ? -2.492 -2.648 -9.114 1.00 97.12 94 PHE A CA 1
ATOM 784 C C . PHE A 1 94 ? -2.406 -2.109 -10.541 1.00 97.12 94 PHE A C 1
ATOM 786 O O . PHE A 1 94 ? -1.866 -1.018 -10.771 1.00 97.12 94 PHE A O 1
ATOM 793 N N . GLU A 1 95 ? -2.952 -2.869 -11.485 1.00 95.25 95 GLU A N 1
ATOM 794 C CA . GLU A 1 95 ? -3.063 -2.455 -12.880 1.00 95.25 95 GLU A CA 1
ATOM 795 C C . GLU A 1 95 ? -4.073 -1.315 -13.071 1.00 95.25 95 GLU A C 1
ATOM 797 O O . GLU A 1 95 ? -4.885 -0.975 -12.207 1.00 95.25 95 GLU A O 1
ATOM 802 N N . LYS A 1 96 ? -4.003 -0.674 -14.235 1.00 93.44 96 LYS A N 1
ATOM 803 C CA . LYS A 1 96 ? -4.863 0.465 -14.557 1.00 93.44 96 LYS A CA 1
ATOM 804 C C . LYS A 1 96 ? -6.320 0.028 -14.795 1.00 93.44 96 LYS A C 1
ATOM 806 O O . LYS A 1 96 ? -6.571 -0.979 -15.445 1.00 93.44 96 LYS A O 1
ATOM 811 N N . ASN A 1 97 ? -7.275 0.869 -14.376 1.00 86.31 97 ASN A N 1
ATOM 812 C CA . ASN A 1 97 ? -8.710 0.773 -14.701 1.00 86.31 97 ASN A CA 1
ATOM 813 C C . ASN A 1 97 ? -9.408 -0.528 -14.257 1.00 86.31 97 ASN A C 1
ATOM 815 O O . ASN A 1 97 ? -10.344 -0.983 -14.916 1.00 86.31 97 ASN A O 1
ATOM 819 N N . ILE A 1 98 ? -8.992 -1.129 -13.145 1.00 94.56 98 ILE A N 1
ATOM 820 C CA . ILE A 1 98 ? -9.712 -2.283 -12.602 1.00 94.56 98 ILE A CA 1
ATOM 821 C C . ILE A 1 98 ? -11.027 -1.784 -11.994 1.00 94.56 98 ILE A C 1
ATOM 823 O O . ILE A 1 98 ? -11.031 -1.006 -11.036 1.00 94.56 98 ILE A O 1
ATOM 827 N N . ILE A 1 99 ? -12.141 -2.222 -12.582 1.00 94.44 99 ILE A N 1
ATOM 828 C CA . ILE A 1 99 ? -13.491 -1.782 -12.214 1.00 94.44 99 ILE A CA 1
ATOM 829 C C . ILE A 1 99 ? -13.717 -2.010 -10.722 1.00 94.44 99 ILE A C 1
ATOM 831 O O . ILE A 1 99 ? -13.567 -3.135 -10.259 1.00 94.44 99 ILE A O 1
ATOM 835 N N . GLY A 1 100 ? -14.115 -0.962 -10.000 1.00 94.50 100 GLY A N 1
ATOM 836 C CA . GLY A 1 100 ? -14.403 -1.002 -8.565 1.00 94.50 100 GLY A CA 1
ATOM 837 C C . GLY A 1 100 ? -13.204 -0.748 -7.648 1.00 94.50 100 GLY A C 1
ATOM 838 O O . GLY A 1 100 ? -13.415 -0.552 -6.454 1.00 94.50 100 GLY A O 1
ATOM 839 N N . ILE A 1 101 ? -11.974 -0.695 -8.169 1.00 95.81 101 ILE A N 1
ATOM 840 C CA . ILE A 1 101 ? -10.764 -0.329 -7.409 1.00 95.81 101 ILE A CA 1
ATOM 841 C C . ILE A 1 101 ? -9.931 0.725 -8.139 1.00 95.81 101 ILE A C 1
ATOM 843 O O . ILE A 1 101 ? -8.716 0.746 -8.031 1.00 95.81 101 ILE A O 1
ATOM 847 N N . GLU A 1 102 ? -10.563 1.632 -8.881 1.00 95.44 102 GLU A N 1
ATOM 848 C CA . GLU A 1 102 ? -9.867 2.637 -9.698 1.00 95.44 102 GLU A CA 1
ATOM 849 C C . GLU A 1 102 ? -9.097 3.679 -8.868 1.00 95.44 102 GLU A C 1
ATOM 851 O O . GLU A 1 102 ? -8.275 4.417 -9.410 1.00 95.44 102 GLU A O 1
ATOM 856 N N . SER A 1 103 ? -9.360 3.752 -7.560 1.00 96.75 103 SER A N 1
ATOM 857 C CA . SER A 1 103 ? -8.657 4.632 -6.632 1.00 96.75 103 SER A CA 1
ATOM 858 C C . SER A 1 103 ? -8.429 3.967 -5.266 1.00 96.75 103 SER A C 1
ATOM 860 O O . SER A 1 103 ? -9.210 3.093 -4.867 1.00 96.75 103 SER A O 1
ATOM 862 N N . PRO A 1 104 ? -7.411 4.413 -4.502 1.00 97.69 104 PRO A N 1
ATOM 863 C CA . PRO A 1 104 ? -7.163 3.963 -3.132 1.00 97.69 104 PRO A CA 1
ATOM 864 C C . PRO A 1 104 ? -8.400 4.014 -2.232 1.00 97.69 104 PRO A C 1
ATOM 866 O O . PRO A 1 104 ? -8.657 3.072 -1.486 1.00 97.69 104 PRO A O 1
ATOM 869 N N . LYS A 1 105 ? -9.211 5.074 -2.342 1.00 97.88 105 LYS A N 1
ATOM 870 C CA . LYS A 1 105 ? -10.464 5.205 -1.590 1.00 97.88 105 LYS A CA 1
ATOM 871 C C . LYS A 1 105 ? -11.434 4.052 -1.849 1.00 97.88 105 LYS A C 1
ATOM 873 O O . LYS A 1 105 ? -11.941 3.466 -0.898 1.00 97.88 105 LYS A O 1
ATOM 878 N N . LYS A 1 106 ? -11.670 3.709 -3.119 1.00 97.38 106 LYS A N 1
ATOM 879 C CA . LYS A 1 106 ? -12.573 2.609 -3.487 1.00 97.38 106 LYS A CA 1
ATOM 880 C C . LYS A 1 106 ? -12.056 1.265 -2.982 1.00 97.38 106 LYS A C 1
ATOM 882 O O . LYS A 1 106 ? -12.819 0.478 -2.429 1.00 97.38 106 LYS A O 1
ATOM 887 N N . LEU A 1 107 ? -10.748 1.026 -3.098 1.00 98.12 107 LEU A N 1
ATOM 888 C CA . LEU A 1 107 ? -10.135 -0.177 -2.537 1.00 98.12 107 LEU A CA 1
ATOM 889 C C . LEU A 1 107 ? -10.313 -0.237 -1.009 1.00 98.12 107 LEU A C 1
ATOM 891 O O . LEU A 1 107 ? -10.702 -1.276 -0.483 1.00 98.12 107 LEU A O 1
ATOM 895 N N . LEU A 1 108 ? -10.116 0.875 -0.296 1.00 98.38 108 LEU A N 1
ATOM 896 C CA . LEU A 1 108 ? -10.335 0.950 1.153 1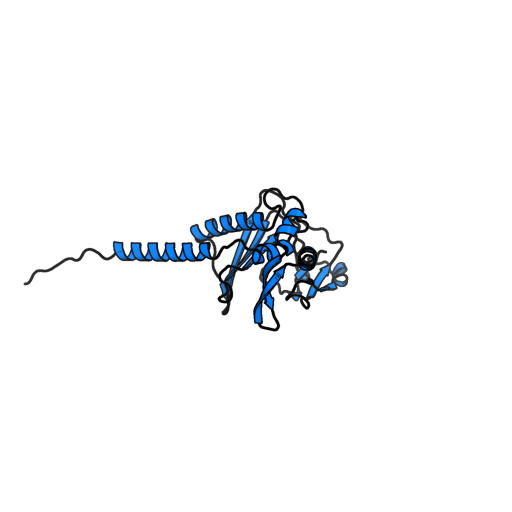.00 98.38 108 LEU A CA 1
ATOM 897 C C . LEU A 1 108 ? -11.785 0.661 1.563 1.00 98.38 108 LEU A C 1
ATOM 899 O O . LEU A 1 108 ? -12.000 0.039 2.601 1.00 98.38 108 LEU A O 1
ATOM 903 N N . GLU A 1 109 ? -12.775 1.071 0.767 1.00 98.25 109 GLU A N 1
ATOM 904 C CA . GLU A 1 109 ? -14.188 0.732 1.002 1.00 98.25 109 GLU A CA 1
ATOM 905 C C . GLU A 1 109 ? -14.421 -0.784 0.906 1.00 98.25 109 GLU A C 1
ATOM 907 O O . GLU A 1 109 ? -15.081 -1.370 1.768 1.00 98.25 109 GLU A O 1
ATOM 912 N N . ILE A 1 110 ? -13.814 -1.447 -0.084 1.00 97.94 110 ILE A N 1
ATOM 913 C CA . ILE A 1 110 ? -13.876 -2.910 -0.223 1.00 97.94 110 ILE A CA 1
ATOM 914 C C . ILE A 1 110 ? -13.183 -3.597 0.954 1.00 97.94 110 ILE A C 1
ATOM 916 O O . ILE A 1 110 ? -13.758 -4.506 1.558 1.00 97.94 110 ILE A O 1
ATOM 920 N N . ILE A 1 111 ? -11.978 -3.147 1.313 1.00 98.25 111 ILE A N 1
ATOM 921 C CA . ILE A 1 111 ? -11.222 -3.702 2.441 1.00 98.25 111 ILE A CA 1
ATOM 922 C C . ILE A 1 111 ? -12.011 -3.542 3.739 1.00 98.25 111 ILE A C 1
ATOM 924 O O . ILE A 1 111 ? -12.072 -4.485 4.520 1.00 98.25 111 ILE A O 1
ATOM 928 N N . LYS A 1 112 ? -12.667 -2.396 3.960 1.00 97.31 112 LYS A N 1
ATOM 929 C CA . LYS A 1 112 ? -13.506 -2.171 5.143 1.00 97.31 112 LYS A CA 1
ATOM 930 C C . LYS A 1 112 ? -14.623 -3.205 5.248 1.00 97.31 112 LYS A C 1
ATOM 932 O O . LYS A 1 112 ? -14.816 -3.789 6.314 1.00 97.31 112 LYS A O 1
ATOM 937 N N . ASN A 1 113 ? -15.322 -3.460 4.143 1.00 96.31 113 ASN A N 1
ATOM 938 C CA . ASN A 1 113 ? -16.402 -4.445 4.099 1.00 96.31 113 ASN A CA 1
ATOM 939 C C . ASN A 1 113 ? -15.879 -5.866 4.364 1.00 96.31 113 ASN A C 1
ATOM 941 O O . ASN A 1 113 ? -16.476 -6.605 5.146 1.00 96.31 113 ASN A O 1
ATOM 945 N N . ARG A 1 114 ? -14.731 -6.232 3.775 1.00 96.44 114 ARG A N 1
ATOM 946 C CA . ARG A 1 114 ? -14.081 -7.532 4.016 1.00 96.44 114 ARG A CA 1
ATOM 947 C C . ARG A 1 114 ? -13.594 -7.684 5.449 1.00 96.44 114 ARG A C 1
ATOM 949 O O . ARG A 1 114 ? -13.841 -8.710 6.071 1.00 96.44 114 ARG A O 1
ATOM 956 N N . PHE A 1 115 ? -12.963 -6.654 5.999 1.00 95.81 115 PHE A N 1
ATOM 957 C CA . PHE A 1 115 ? -12.534 -6.627 7.390 1.00 95.81 115 PHE A CA 1
ATOM 958 C C . PHE A 1 115 ? -13.724 -6.808 8.339 1.00 95.81 115 PHE A C 1
ATOM 960 O O . PHE A 1 115 ? -13.649 -7.619 9.258 1.00 95.81 115 PHE A O 1
ATOM 967 N N . GLN A 1 116 ? -14.843 -6.121 8.088 1.00 94.75 116 GLN A N 1
ATOM 968 C CA . GLN A 1 116 ? -16.070 -6.285 8.868 1.00 94.75 116 GLN A CA 1
ATOM 969 C C . GLN A 1 116 ? -16.613 -7.717 8.798 1.00 94.75 116 GLN A C 1
ATOM 971 O O . GLN A 1 116 ? -16.925 -8.297 9.836 1.00 94.75 116 GLN A O 1
ATOM 976 N N . GLU A 1 117 ? -16.692 -8.300 7.600 1.00 94.81 117 GLU A N 1
ATOM 977 C CA . GLU A 1 117 ? -17.131 -9.684 7.394 1.00 94.81 117 GLU A CA 1
ATOM 978 C C . GLU A 1 117 ? -16.242 -10.680 8.157 1.00 94.81 117 GLU A C 1
ATOM 980 O O . GLU A 1 117 ? -16.736 -11.536 8.896 1.00 94.81 117 GLU A O 1
ATOM 985 N N . LEU A 1 118 ? -14.921 -10.557 8.011 1.00 94.44 118 LEU A N 1
ATOM 986 C CA . LEU A 1 118 ? -13.953 -11.427 8.676 1.00 94.44 118 LEU A CA 1
ATOM 987 C C . LEU A 1 118 ? -13.997 -11.269 10.197 1.00 94.44 118 LEU A C 1
ATOM 989 O O . LEU A 1 118 ? -13.932 -12.266 10.917 1.00 94.44 118 LEU A O 1
ATOM 993 N N . LEU A 1 119 ? -14.155 -10.037 10.685 1.00 90.69 119 LEU A N 1
ATOM 994 C CA . LEU A 1 119 ? -14.286 -9.746 12.107 1.00 90.69 119 LEU A CA 1
ATOM 995 C C . LEU A 1 119 ? -15.565 -10.365 12.686 1.00 90.69 119 LEU A C 1
ATOM 997 O O . LEU A 1 119 ? -15.504 -10.991 13.740 1.00 90.69 119 LEU A O 1
ATOM 1001 N N . SER A 1 120 ? -16.708 -10.239 12.000 1.00 89.56 120 SER A N 1
ATOM 1002 C CA . SER A 1 120 ? -17.983 -10.829 12.443 1.00 89.56 120 SER A CA 1
ATOM 1003 C C . SER A 1 120 ? -17.943 -12.355 12.468 1.00 89.56 120 SER A C 1
ATOM 1005 O O . SER A 1 120 ? -18.589 -12.974 13.309 1.00 89.56 120 SER A O 1
ATOM 1007 N N . ASN A 1 121 ? -17.160 -12.952 11.571 1.00 90.25 121 ASN A N 1
ATOM 1008 C CA . ASN A 1 121 ? -16.995 -14.397 11.468 1.00 90.25 121 ASN A CA 1
ATOM 1009 C C . ASN A 1 121 ? -15.835 -14.949 12.317 1.00 90.25 121 ASN A C 1
ATOM 1011 O O . ASN A 1 121 ? -15.555 -16.142 12.229 1.00 90.25 121 ASN A O 1
ATOM 1015 N N . ASN A 1 122 ? -15.151 -14.115 13.114 1.00 87.06 122 ASN A N 1
ATOM 1016 C CA . ASN A 1 122 ? -13.951 -14.483 13.880 1.00 87.06 122 ASN A CA 1
ATOM 1017 C C . ASN A 1 122 ? -12.851 -15.154 13.026 1.00 87.06 122 ASN A C 1
ATOM 1019 O O . ASN A 1 122 ? -12.186 -16.081 13.481 1.00 87.06 122 ASN A O 1
ATOM 1023 N N . LYS A 1 123 ? -12.666 -14.695 11.781 1.00 90.81 123 LYS A N 1
ATOM 1024 C CA . LYS A 1 123 ? -11.700 -15.246 10.808 1.00 90.81 123 LYS A CA 1
ATOM 1025 C C . LYS A 1 123 ? -10.378 -14.475 10.728 1.00 90.81 123 LYS A C 1
ATOM 1027 O O . LYS A 1 123 ? -9.579 -14.732 9.836 1.00 90.81 123 LYS A O 1
ATOM 1032 N N . ILE A 1 124 ? -10.157 -13.515 11.623 1.00 89.81 124 ILE A N 1
ATOM 1033 C CA . ILE A 1 124 ? -8.927 -12.717 11.698 1.00 89.81 124 ILE A CA 1
ATOM 1034 C C . ILE A 1 124 ? -8.390 -12.706 13.126 1.00 89.81 124 ILE A C 1
ATOM 1036 O O . ILE A 1 124 ? -9.154 -12.577 14.087 1.00 89.81 124 ILE A O 1
ATOM 1040 N N . TYR A 1 125 ? -7.068 -12.799 13.253 1.00 88.25 125 TYR A N 1
ATOM 1041 C CA . TYR A 1 125 ? -6.364 -12.887 14.529 1.00 88.25 125 TYR A CA 1
ATOM 1042 C C . TYR A 1 125 ? -5.269 -11.833 14.594 1.00 88.25 125 TYR A C 1
ATOM 1044 O O . TYR A 1 125 ? -4.433 -11.760 13.702 1.00 88.25 125 TYR A O 1
ATOM 1052 N N . TRP A 1 126 ? -5.296 -11.024 15.652 1.00 90.75 126 TRP A N 1
ATOM 1053 C CA . TRP A 1 126 ? -4.297 -9.986 15.892 1.00 90.75 126 TRP A CA 1
ATOM 1054 C C . TRP A 1 126 ? -3.008 -10.604 16.422 1.00 90.75 126 TRP A C 1
ATOM 1056 O O . TRP A 1 126 ? -3.043 -11.345 17.404 1.00 90.75 126 TRP A O 1
ATOM 1066 N N . ILE A 1 127 ? -1.891 -10.257 15.794 1.00 92.06 127 ILE A N 1
ATOM 1067 C CA . ILE A 1 127 ? -0.543 -10.602 16.232 1.00 92.06 127 ILE A CA 1
ATOM 1068 C C . ILE A 1 127 ? -0.009 -9.420 17.040 1.00 92.06 127 ILE A C 1
ATOM 1070 O O . ILE A 1 127 ? 0.060 -8.294 16.543 1.00 92.06 127 ILE A O 1
ATOM 1074 N N . ASP A 1 128 ? 0.324 -9.666 18.305 1.00 91.62 128 ASP A N 1
ATOM 1075 C CA . ASP A 1 128 ? 0.838 -8.650 19.223 1.00 91.62 128 ASP A CA 1
ATOM 1076 C C . ASP A 1 128 ? 2.364 -8.525 19.095 1.00 91.62 128 ASP A C 1
ATOM 1078 O O . ASP A 1 128 ? 3.106 -9.422 19.484 1.00 91.62 128 ASP A O 1
ATOM 1082 N N . ASN A 1 129 ? 2.831 -7.374 18.609 1.00 85.50 129 ASN A N 1
ATOM 1083 C CA . ASN A 1 129 ? 4.241 -7.053 18.381 1.00 85.50 129 ASN A CA 1
ATOM 1084 C C . ASN A 1 129 ? 4.720 -5.938 19.325 1.00 85.50 129 ASN A C 1
ATOM 1086 O O . ASN A 1 129 ? 5.200 -4.901 18.871 1.00 85.50 129 ASN A O 1
ATOM 1090 N N . LEU A 1 130 ? 4.566 -6.146 20.641 1.00 86.12 130 LEU A N 1
ATOM 1091 C CA . LEU A 1 130 ? 4.930 -5.237 21.750 1.00 86.12 130 LEU A CA 1
ATOM 1092 C C . LEU A 1 130 ? 4.347 -3.807 21.659 1.00 86.12 130 LEU A C 1
ATOM 1094 O O . LEU A 1 130 ? 3.508 -3.418 22.474 1.00 86.12 130 LEU A O 1
ATOM 1098 N N . GLU A 1 131 ? 4.803 -3.011 20.693 1.00 87.44 131 GLU A N 1
ATOM 1099 C CA . GLU A 1 131 ? 4.420 -1.617 20.457 1.00 87.44 131 GLU A CA 1
ATOM 1100 C C . GLU A 1 131 ? 3.198 -1.464 19.540 1.00 87.44 131 GLU A C 1
ATOM 1102 O O . GLU A 1 131 ? 2.500 -0.445 19.599 1.00 87.44 131 GLU A O 1
ATOM 1107 N N . TYR A 1 132 ? 2.918 -2.470 18.712 1.00 91.25 132 TYR A N 1
ATOM 1108 C CA . TYR A 1 132 ? 1.816 -2.464 17.753 1.00 91.25 132 TYR A CA 1
ATOM 1109 C C . TYR A 1 132 ? 1.166 -3.845 17.637 1.00 91.25 132 TYR A C 1
ATOM 1111 O O . TYR A 1 132 ? 1.711 -4.848 18.095 1.00 91.25 132 TYR A O 1
ATOM 1119 N N . LYS A 1 133 ? -0.021 -3.889 17.033 1.00 94.44 133 LYS A N 1
ATOM 1120 C CA . LYS A 1 133 ? -0.708 -5.124 16.657 1.00 94.44 133 LYS A CA 1
ATOM 1121 C C . LYS A 1 133 ? -0.893 -5.159 15.154 1.00 94.44 133 LYS A C 1
ATOM 1123 O O . LYS A 1 133 ? -1.151 -4.114 14.557 1.00 94.44 133 LYS A O 1
ATOM 1128 N N . THR A 1 134 ? -0.818 -6.335 14.555 1.00 94.62 134 THR A N 1
ATOM 1129 C CA . THR A 1 134 ? -1.060 -6.505 13.120 1.00 94.62 134 THR A CA 1
ATOM 1130 C C . THR A 1 134 ? -2.106 -7.563 12.856 1.00 94.62 134 THR A C 1
ATOM 1132 O O . THR A 1 134 ? -2.295 -8.492 13.638 1.00 94.62 134 THR A O 1
ATOM 1135 N N . ILE A 1 135 ? -2.785 -7.414 11.731 1.00 94.88 135 ILE A N 1
ATOM 1136 C CA . ILE A 1 135 ? -3.484 -8.500 11.057 1.00 94.88 135 ILE A CA 1
ATOM 1137 C C . ILE A 1 135 ? -3.114 -8.449 9.587 1.00 94.88 135 ILE A C 1
ATOM 1139 O O . ILE A 1 135 ? -2.944 -7.365 9.027 1.00 94.88 135 ILE A O 1
ATOM 1143 N N . ALA A 1 136 ? -3.057 -9.620 8.975 1.00 93.81 136 ALA A N 1
ATOM 1144 C CA . ALA A 1 136 ? -2.974 -9.758 7.539 1.00 93.81 136 ALA A CA 1
ATOM 1145 C C . ALA A 1 136 ? -4.085 -10.692 7.064 1.00 93.81 136 ALA A C 1
ATOM 1147 O O . ALA A 1 136 ? -4.482 -11.622 7.774 1.00 93.81 136 ALA A O 1
ATOM 1148 N N . PHE A 1 137 ? -4.628 -10.418 5.887 1.00 94.94 137 PHE A N 1
ATOM 1149 C CA . PHE A 1 137 ? -5.528 -11.333 5.200 1.00 94.94 137 PHE A CA 1
ATOM 1150 C C . PHE A 1 137 ? -5.468 -11.103 3.696 1.00 94.94 137 PHE A C 1
ATOM 1152 O O . PHE A 1 137 ? -5.235 -9.990 3.226 1.00 94.94 137 PHE A O 1
ATOM 1159 N N . THR A 1 138 ? -5.762 -12.159 2.948 1.00 95.44 138 THR A N 1
ATOM 1160 C CA . THR A 1 138 ? -5.861 -12.120 1.491 1.00 95.44 138 THR A CA 1
ATOM 1161 C C . THR A 1 138 ? -7.299 -12.404 1.074 1.00 95.44 138 THR A C 1
ATOM 1163 O O . THR A 1 138 ? -7.997 -13.197 1.712 1.00 95.44 138 THR A O 1
ATOM 1166 N N . PHE A 1 139 ? -7.766 -11.759 0.008 1.00 96.31 139 PHE A N 1
ATOM 1167 C CA . PHE A 1 139 ? -9.049 -12.084 -0.612 1.00 96.31 139 PHE A CA 1
ATOM 1168 C C . PHE A 1 139 ? -8.971 -12.013 -2.135 1.00 96.31 139 PHE A C 1
ATOM 1170 O O . PHE A 1 139 ? -8.223 -11.213 -2.695 1.00 96.31 139 PHE A O 1
ATOM 1177 N N . ASP A 1 140 ? -9.790 -12.818 -2.806 1.00 96.69 140 ASP A N 1
ATOM 1178 C CA . ASP A 1 140 ? -9.866 -12.823 -4.263 1.00 96.69 140 ASP A CA 1
ATOM 1179 C C . ASP A 1 140 ? -10.783 -11.725 -4.799 1.00 96.69 140 ASP A C 1
ATOM 1181 O O . ASP A 1 140 ? -11.860 -11.439 -4.257 1.00 96.69 140 ASP A O 1
ATOM 1185 N N . TYR A 1 141 ? -10.362 -11.140 -5.916 1.00 96.81 141 TYR A N 1
ATOM 1186 C CA . TYR A 1 141 ? -11.145 -10.213 -6.708 1.00 96.81 141 TYR A CA 1
ATOM 1187 C C . TYR A 1 141 ? -11.701 -10.879 -7.971 1.00 96.81 141 TYR A C 1
ATOM 1189 O O . TYR A 1 141 ? -11.169 -11.857 -8.493 1.00 96.81 141 TYR A O 1
ATOM 1197 N N . GLN A 1 142 ? -12.795 -10.330 -8.494 1.00 94.62 142 GLN A N 1
ATOM 1198 C CA . GLN A 1 142 ? -13.461 -10.861 -9.689 1.00 94.62 142 GLN A CA 1
ATOM 1199 C C . GLN A 1 142 ? -12.585 -10.775 -10.959 1.00 94.62 142 GLN A C 1
ATOM 1201 O O . GLN A 1 142 ? -12.652 -11.649 -11.829 1.00 94.62 142 GLN A O 1
ATOM 1206 N N . PHE A 1 143 ? -11.727 -9.755 -11.045 1.00 94.12 143 PHE A N 1
ATOM 1207 C CA . PHE A 1 143 ? -10.813 -9.509 -12.163 1.00 94.12 143 PHE A CA 1
ATOM 1208 C C . PHE A 1 143 ? -9.356 -9.674 -11.730 1.00 94.12 143 PHE A C 1
ATOM 1210 O O . PHE A 1 143 ? -9.055 -9.626 -10.541 1.00 94.12 143 PHE A O 1
ATOM 1217 N N . PHE A 1 144 ? -8.447 -9.836 -12.695 1.00 95.81 144 PHE A N 1
ATOM 1218 C CA . PHE A 1 144 ? -7.017 -9.688 -12.418 1.00 95.81 144 PHE A CA 1
ATOM 1219 C C . PHE A 1 144 ? -6.740 -8.269 -11.929 1.00 95.81 144 PHE A C 1
ATOM 1221 O O . PHE A 1 144 ? -7.209 -7.301 -12.529 1.00 95.81 144 PHE A O 1
ATOM 1228 N N . VAL A 1 145 ? -6.010 -8.169 -10.821 1.00 96.81 145 VAL A N 1
ATOM 1229 C CA . VAL A 1 145 ? -5.764 -6.906 -10.123 1.00 96.81 145 VAL A CA 1
ATOM 1230 C C . VAL A 1 145 ? -4.344 -6.399 -10.314 1.00 96.81 145 VAL A C 1
ATOM 1232 O O . VAL A 1 145 ? -4.097 -5.213 -10.146 1.00 96.81 145 VAL A O 1
ATOM 1235 N N . GLY A 1 146 ? -3.400 -7.266 -10.661 1.00 95.69 146 GLY A N 1
ATOM 1236 C CA . GLY A 1 146 ? -1.994 -6.900 -10.744 1.00 95.69 146 GLY A CA 1
ATOM 1237 C C . GLY A 1 146 ? -1.116 -8.048 -11.203 1.00 95.69 146 GLY A C 1
ATOM 1238 O O . GLY A 1 146 ? -1.604 -9.125 -11.553 1.00 95.69 146 GLY A O 1
ATOM 1239 N N . GLN A 1 147 ? 0.189 -7.807 -11.169 1.00 94.31 147 GLN A N 1
ATOM 1240 C CA . GLN A 1 147 ? 1.216 -8.817 -11.397 1.00 94.31 147 GLN A CA 1
ATOM 1241 C C . GLN A 1 147 ? 1.899 -9.196 -10.082 1.00 94.31 147 GLN A C 1
ATOM 1243 O O . GLN A 1 147 ? 2.104 -8.347 -9.212 1.00 94.31 147 GLN A O 1
ATOM 1248 N N . MET A 1 148 ? 2.281 -10.466 -9.970 1.00 92.81 148 MET A N 1
ATOM 1249 C CA . MET A 1 148 ? 3.055 -11.009 -8.857 1.00 92.81 148 MET A CA 1
ATOM 1250 C C . MET A 1 148 ? 4.531 -10.639 -9.035 1.00 92.81 148 MET A C 1
ATOM 1252 O O . MET A 1 148 ? 5.337 -11.460 -9.459 1.00 92.81 148 MET A O 1
ATOM 1256 N N . ASN A 1 149 ? 4.887 -9.375 -8.804 1.00 92.06 149 ASN A N 1
ATOM 1257 C CA . ASN A 1 149 ? 6.230 -8.868 -9.109 1.00 92.06 149 ASN A CA 1
ATOM 1258 C C . ASN A 1 149 ? 7.235 -9.026 -7.958 1.00 92.06 149 ASN A C 1
ATOM 1260 O O 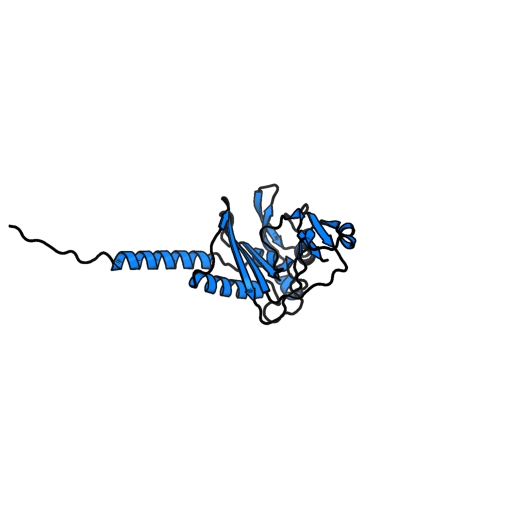. ASN A 1 149 ? 8.284 -8.393 -7.982 1.00 92.06 149 ASN A O 1
ATOM 1264 N N . CYS A 1 150 ? 6.918 -9.832 -6.953 1.00 92.06 150 CYS A N 1
ATOM 1265 C CA . CYS A 1 150 ? 7.777 -10.091 -5.810 1.00 92.06 150 CYS A CA 1
ATOM 1266 C C . CYS A 1 150 ? 8.207 -11.559 -5.846 1.00 92.06 150 CYS A C 1
ATOM 1268 O O . CYS A 1 150 ? 7.357 -12.447 -5.884 1.00 92.06 150 CYS A O 1
ATOM 1270 N N . LEU A 1 151 ? 9.514 -11.815 -5.854 1.00 91.56 151 LEU A N 1
ATOM 1271 C CA . LEU A 1 151 ? 10.093 -13.152 -5.969 1.00 91.56 151 LEU A CA 1
ATOM 1272 C C . LEU A 1 151 ? 11.032 -13.434 -4.799 1.00 91.56 151 LEU A C 1
ATOM 1274 O O . LEU A 1 151 ? 11.733 -12.541 -4.322 1.00 91.56 151 LEU A O 1
ATOM 1278 N N . ASN A 1 152 ? 11.121 -14.703 -4.404 1.00 92.88 152 ASN A N 1
ATOM 1279 C CA . ASN A 1 152 ? 12.232 -15.161 -3.579 1.00 92.88 152 ASN A CA 1
ATOM 1280 C C . ASN A 1 152 ? 13.502 -15.205 -4.445 1.00 92.88 152 ASN A C 1
ATOM 1282 O O . ASN A 1 152 ? 13.510 -15.835 -5.506 1.00 92.88 152 ASN A O 1
ATOM 1286 N N . LYS A 1 153 ? 14.590 -14.593 -3.985 1.00 92.12 153 LYS A N 1
ATOM 1287 C CA . LYS A 1 153 ? 15.917 -14.626 -4.607 1.00 92.12 153 LYS A CA 1
ATOM 1288 C C . LYS A 1 153 ? 16.390 -16.041 -4.943 1.00 92.12 153 LYS A C 1
ATOM 1290 O O . LYS A 1 153 ? 17.038 -16.231 -5.971 1.00 92.12 153 LYS A O 1
ATOM 1295 N N . ASP A 1 154 ? 16.035 -17.026 -4.124 1.00 91.00 154 ASP A N 1
ATOM 1296 C CA . ASP A 1 154 ? 16.402 -18.429 -4.340 1.00 91.00 154 ASP A CA 1
ATOM 1297 C C . ASP A 1 154 ? 15.625 -19.086 -5.486 1.00 91.00 154 ASP A C 1
ATOM 1299 O O . ASP A 1 154 ? 16.104 -20.046 -6.084 1.00 91.00 154 ASP A O 1
ATOM 1303 N N . SER A 1 155 ? 14.457 -18.542 -5.843 1.00 89.81 155 SER A N 1
ATOM 1304 C CA . SER A 1 155 ? 13.675 -18.995 -7.002 1.00 89.81 155 SER A CA 1
ATOM 1305 C C . SER A 1 155 ? 14.193 -18.444 -8.337 1.00 89.81 155 SER A C 1
ATOM 1307 O O . SER A 1 155 ? 13.787 -18.911 -9.401 1.00 89.81 155 SER A O 1
ATOM 1309 N N . ILE A 1 156 ? 15.103 -17.464 -8.300 1.00 91.81 156 ILE A N 1
ATOM 1310 C CA . ILE A 1 156 ? 15.706 -16.872 -9.497 1.00 91.81 156 ILE A CA 1
ATOM 1311 C C . ILE A 1 156 ? 16.810 -17.797 -10.016 1.00 91.81 156 ILE A C 1
ATOM 1313 O O . ILE A 1 156 ? 17.697 -18.215 -9.271 1.00 91.81 156 ILE A O 1
ATOM 1317 N N . LEU A 1 157 ? 16.784 -18.076 -11.323 1.00 92.69 157 LEU A N 1
ATOM 1318 C CA . LEU A 1 157 ? 17.795 -18.893 -11.995 1.00 92.69 157 LEU A CA 1
ATOM 1319 C C . LEU A 1 157 ? 19.204 -18.326 -11.766 1.00 92.69 157 LEU A C 1
ATOM 1321 O O . LEU A 1 157 ? 19.420 -17.124 -11.903 1.00 92.69 157 LEU A O 1
ATOM 1325 N N . GLU A 1 158 ? 20.189 -19.193 -11.512 1.00 93.56 158 GLU A N 1
ATOM 1326 C CA . GLU A 1 158 ? 21.585 -18.789 -11.250 1.00 93.56 158 GLU A CA 1
ATOM 1327 C C 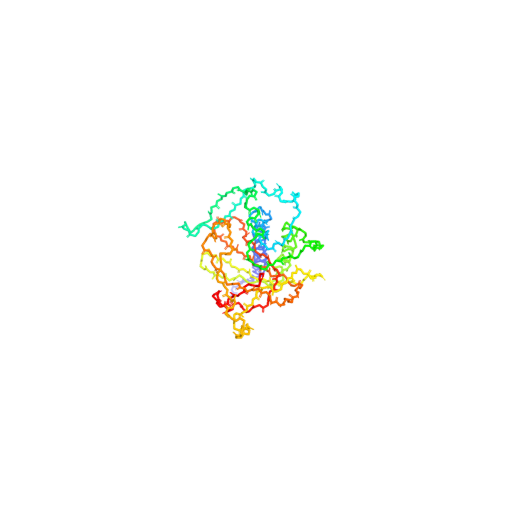. GLU A 1 158 ? 22.153 -17.835 -12.310 1.00 93.56 158 GLU A C 1
ATOM 1329 O O . GLU A 1 158 ? 22.800 -16.842 -11.980 1.00 93.56 158 GLU A O 1
ATOM 1334 N N . ARG A 1 159 ? 21.843 -18.082 -13.591 1.00 93.12 159 ARG A N 1
ATOM 1335 C CA . ARG A 1 159 ? 22.276 -17.233 -14.716 1.00 93.12 159 ARG A CA 1
ATOM 1336 C C . ARG A 1 159 ? 21.762 -15.791 -14.642 1.00 93.12 159 ARG A C 1
ATOM 1338 O O . ARG A 1 159 ? 22.359 -14.914 -15.254 1.00 93.12 159 ARG A O 1
ATOM 1345 N N . ASP A 1 160 ? 20.663 -15.569 -13.924 1.00 93.94 160 ASP A N 1
ATOM 1346 C CA . ASP A 1 160 ? 19.968 -14.289 -13.817 1.00 93.94 160 ASP A CA 1
ATOM 1347 C C . ASP A 1 160 ? 20.272 -13.570 -12.491 1.00 93.94 160 ASP A C 1
ATOM 1349 O O . ASP A 1 160 ? 20.004 -12.371 -12.375 1.00 93.94 160 ASP A O 1
ATOM 1353 N N . LYS A 1 161 ? 20.878 -14.253 -11.505 1.00 93.12 161 LYS A N 1
ATOM 1354 C CA . LYS A 1 161 ? 21.182 -13.686 -10.177 1.00 93.12 161 LYS A CA 1
ATOM 1355 C C . LYS A 1 161 ? 22.152 -12.505 -10.227 1.00 93.12 161 LYS A C 1
ATOM 1357 O O . LYS A 1 161 ? 22.033 -11.587 -9.421 1.00 93.12 161 LYS A O 1
ATOM 1362 N N . ASN A 1 162 ? 23.076 -12.479 -11.188 1.00 93.94 162 ASN A N 1
ATOM 1363 C CA . ASN A 1 162 ? 24.002 -11.354 -11.384 1.00 93.94 162 ASN A CA 1
ATOM 1364 C C . ASN A 1 162 ? 23.314 -10.068 -11.889 1.00 93.94 162 ASN A C 1
ATOM 1366 O O . ASN A 1 162 ? 23.916 -8.995 -11.844 1.00 93.94 162 ASN A O 1
ATOM 1370 N N . ARG A 1 163 ? 22.066 -10.161 -12.367 1.00 95.25 163 ARG A N 1
ATOM 1371 C CA . ARG A 1 163 ? 21.258 -9.011 -12.795 1.00 95.25 163 ARG A CA 1
ATOM 1372 C C . ARG A 1 163 ? 20.522 -8.352 -11.632 1.00 95.25 163 ARG A C 1
ATOM 1374 O O . ARG A 1 163 ? 19.983 -7.264 -11.822 1.00 95.25 163 ARG A O 1
ATOM 1381 N N . ILE A 1 164 ? 20.499 -8.988 -10.457 1.00 96.56 164 ILE A N 1
ATOM 1382 C CA . ILE A 1 164 ? 19.870 -8.438 -9.259 1.00 96.56 164 ILE A CA 1
ATOM 1383 C C . ILE A 1 164 ? 20.653 -7.205 -8.810 1.00 96.56 164 ILE A C 1
ATOM 1385 O O . ILE A 1 164 ? 21.864 -7.271 -8.593 1.00 96.56 164 ILE A O 1
ATOM 1389 N N . LYS A 1 165 ? 19.958 -6.078 -8.658 1.00 96.06 165 LYS A N 1
ATOM 1390 C CA . LYS A 1 165 ? 20.557 -4.801 -8.259 1.00 96.06 165 LYS A CA 1
ATOM 1391 C C . LYS A 1 165 ? 19.846 -4.217 -7.041 1.00 96.06 165 LYS A C 1
ATOM 1393 O O . LYS A 1 165 ? 18.616 -4.111 -7.065 1.00 96.06 165 LYS A O 1
ATOM 1398 N N . PRO A 1 166 ? 20.590 -3.788 -6.010 1.00 95.06 166 PRO A N 1
ATOM 1399 C CA . PRO A 1 166 ? 20.025 -3.002 -4.927 1.00 95.06 166 PRO A CA 1
ATOM 1400 C C . PRO A 1 166 ? 19.746 -1.575 -5.412 1.00 95.06 166 PRO A C 1
ATOM 1402 O O . PRO A 1 166 ? 20.606 -0.933 -6.020 1.00 95.06 166 PRO A O 1
ATOM 1405 N N . VAL A 1 167 ? 18.549 -1.067 -5.137 1.00 94.69 167 VAL A N 1
ATOM 1406 C CA . VAL A 1 167 ? 18.126 0.297 -5.484 1.00 94.69 167 VAL A CA 1
ATOM 1407 C C . VAL A 1 167 ? 17.300 0.903 -4.354 1.00 94.69 167 VAL A C 1
ATOM 1409 O O . VAL A 1 167 ? 16.755 0.189 -3.515 1.00 94.69 167 VAL A O 1
ATOM 1412 N N . LEU A 1 168 ? 17.180 2.231 -4.330 1.00 92.62 168 LEU A N 1
ATOM 1413 C CA . LEU A 1 168 ? 16.276 2.904 -3.396 1.00 92.62 168 LEU A CA 1
ATOM 1414 C C . LEU A 1 168 ? 14.821 2.571 -3.738 1.00 92.62 168 LEU A C 1
ATOM 1416 O O . LEU A 1 168 ? 14.394 2.758 -4.878 1.00 92.62 168 LEU A O 1
ATOM 1420 N N . LYS A 1 169 ? 14.058 2.129 -2.735 1.00 90.62 169 LYS A N 1
ATOM 1421 C CA . LYS A 1 169 ? 12.652 1.733 -2.881 1.00 90.62 169 LYS A CA 1
ATOM 1422 C C . LYS A 1 169 ? 11.770 2.894 -3.317 1.00 90.62 169 LYS A C 1
ATOM 1424 O O . LYS A 1 169 ? 10.917 2.744 -4.191 1.00 90.62 169 LYS A O 1
ATOM 1429 N N . SER A 1 170 ? 11.928 4.045 -2.670 1.00 90.69 170 SER A N 1
ATOM 1430 C CA . SER A 1 170 ? 11.117 5.226 -2.941 1.00 90.69 170 SER A CA 1
ATOM 1431 C C . SER A 1 170 ? 11.840 6.509 -2.536 1.00 90.69 170 SER A C 1
ATOM 1433 O O . SER A 1 170 ? 12.888 6.493 -1.894 1.00 90.69 170 SER A O 1
ATOM 1435 N N . LYS A 1 171 ? 11.257 7.639 -2.938 1.00 92.25 171 LYS A N 1
ATOM 1436 C CA . LYS A 1 171 ? 11.627 8.984 -2.470 1.00 92.25 171 LYS A CA 1
ATOM 1437 C C . LYS A 1 171 ? 10.563 9.560 -1.526 1.00 92.25 171 LYS A C 1
ATOM 1439 O O . LYS A 1 171 ? 10.454 10.775 -1.384 1.00 92.25 171 LYS A O 1
ATOM 1444 N N . CYS A 1 172 ? 9.703 8.706 -0.970 1.00 88.25 172 CYS A N 1
ATOM 1445 C CA . CYS A 1 172 ? 8.677 9.131 -0.025 1.00 88.25 172 CYS A CA 1
ATOM 1446 C C . CYS A 1 172 ? 9.308 9.436 1.336 1.00 88.25 172 CYS A C 1
ATOM 1448 O O . CYS A 1 172 ? 10.263 8.781 1.759 1.00 88.25 172 CYS A O 1
ATOM 1450 N N . ALA A 1 173 ? 8.738 10.411 2.046 1.00 83.62 173 ALA A N 1
ATOM 1451 C CA . ALA A 1 173 ? 9.169 10.748 3.396 1.00 83.62 173 ALA A CA 1
ATOM 1452 C C . ALA A 1 173 ? 9.171 9.505 4.306 1.00 83.62 173 ALA A C 1
ATOM 1454 O O . ALA A 1 173 ? 8.247 8.694 4.273 1.00 83.62 173 ALA A O 1
ATOM 1455 N N . GLY A 1 174 ? 10.235 9.351 5.097 1.00 77.69 174 GLY A N 1
ATOM 1456 C CA . GLY A 1 174 ? 10.455 8.177 5.946 1.00 77.69 174 GLY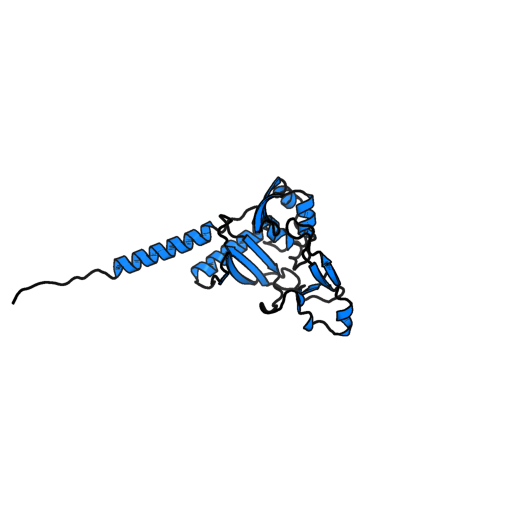 A CA 1
ATOM 1457 C C . GLY A 1 174 ? 11.121 6.987 5.242 1.00 77.69 174 GLY A C 1
ATOM 1458 O O . GLY A 1 174 ? 11.630 6.112 5.927 1.00 77.69 174 GLY A O 1
ATOM 1459 N N . GLU A 1 175 ? 11.216 6.959 3.909 1.00 80.38 175 GLU A N 1
ATOM 1460 C CA . GLU A 1 175 ? 11.785 5.814 3.171 1.00 80.38 175 GLU A CA 1
ATOM 1461 C C . GLU A 1 175 ? 13.052 6.128 2.372 1.00 80.38 175 GLU A C 1
ATOM 1463 O O . GLU A 1 175 ? 13.544 5.295 1.614 1.00 80.38 175 GLU A O 1
ATOM 1468 N N . ASN A 1 176 ? 13.628 7.310 2.574 1.00 75.81 176 ASN A N 1
ATOM 1469 C CA . ASN A 1 176 ? 14.748 7.822 1.778 1.00 75.81 176 ASN A CA 1
ATOM 1470 C C . ASN A 1 176 ? 16.021 6.948 1.815 1.00 75.81 176 ASN A C 1
ATOM 1472 O O . ASN A 1 176 ? 16.919 7.155 1.004 1.00 75.81 176 ASN A O 1
ATOM 1476 N N . ALA A 1 177 ? 16.111 6.005 2.757 1.00 83.00 177 ALA A N 1
ATOM 1477 C CA . ALA A 1 177 ? 17.232 5.079 2.918 1.00 83.00 177 ALA A CA 1
ATOM 1478 C C . ALA A 1 177 ? 16.832 3.598 2.763 1.00 83.00 177 ALA A C 1
ATOM 1480 O O . ALA A 1 177 ? 17.661 2.721 2.991 1.00 83.00 177 ALA A O 1
ATOM 1481 N N . VAL A 1 178 ? 15.579 3.302 2.397 1.00 85.31 178 VAL A N 1
ATOM 1482 C CA . VAL A 1 178 ? 15.117 1.918 2.226 1.00 85.31 178 VAL A CA 1
ATOM 1483 C C . VAL A 1 178 ? 15.622 1.393 0.887 1.00 85.31 178 VAL A C 1
ATOM 1485 O O . VAL A 1 178 ? 15.263 1.915 -0.171 1.00 85.31 178 VAL A O 1
ATOM 1488 N N . ILE A 1 179 ? 16.454 0.356 0.938 1.00 90.94 179 ILE A N 1
ATOM 1489 C CA . ILE A 1 179 ? 17.013 -0.320 -0.235 1.00 90.94 179 ILE A CA 1
ATOM 1490 C C . ILE A 1 179 ? 16.249 -1.622 -0.458 1.00 90.94 179 ILE A C 1
ATOM 1492 O O . ILE A 1 179 ? 15.983 -2.356 0.488 1.00 90.94 179 ILE A O 1
ATOM 1496 N N . VAL A 1 180 ? 15.915 -1.907 -1.713 1.00 93.75 180 VAL A N 1
ATOM 1497 C CA . VAL A 1 180 ? 15.302 -3.169 -2.142 1.00 93.75 180 VAL A CA 1
ATOM 1498 C C . VAL A 1 180 ? 16.094 -3.771 -3.292 1.00 93.75 180 VAL A C 1
ATOM 1500 O O . VAL A 1 180 ? 16.725 -3.050 -4.070 1.00 93.75 180 VAL A O 1
ATOM 1503 N N . ASN A 1 181 ? 16.050 -5.094 -3.419 1.00 96.25 181 ASN A N 1
ATOM 1504 C CA . ASN A 1 181 ? 16.624 -5.779 -4.568 1.00 96.25 181 ASN A CA 1
ATOM 1505 C C . ASN A 1 181 ? 15.645 -5.748 -5.738 1.00 96.25 181 ASN A C 1
ATOM 1507 O O . ASN A 1 181 ? 14.446 -5.958 -5.560 1.00 96.25 181 ASN A O 1
ATOM 1511 N N . THR A 1 182 ? 16.168 -5.521 -6.939 1.00 96.50 182 THR A N 1
ATOM 1512 C CA . THR A 1 182 ? 15.381 -5.499 -8.173 1.00 96.50 182 THR A CA 1
ATOM 1513 C C . THR A 1 182 ? 15.995 -6.353 -9.263 1.00 96.50 182 THR A C 1
ATOM 1515 O O . THR A 1 182 ? 17.211 -6.540 -9.296 1.00 96.50 182 THR A O 1
ATOM 1518 N N . ILE A 1 183 ? 15.158 -6.847 -10.166 1.00 96.31 183 ILE A N 1
ATOM 1519 C CA . ILE A 1 183 ? 15.554 -7.525 -11.399 1.00 96.31 183 ILE A CA 1
ATOM 1520 C C . ILE A 1 183 ? 14.605 -7.095 -12.523 1.00 96.31 183 ILE A C 1
ATOM 1522 O O . ILE A 1 183 ? 13.447 -6.787 -12.264 1.00 96.31 183 ILE A O 1
ATOM 1526 N N . SER A 1 184 ? 15.081 -7.069 -13.763 1.00 93.94 184 SER A N 1
ATOM 1527 C CA . SER A 1 184 ? 14.263 -6.734 -14.936 1.00 93.94 184 SER A CA 1
ATOM 1528 C C . SER A 1 184 ? 14.234 -7.896 -15.924 1.00 93.94 184 SER A C 1
ATOM 1530 O O . SER A 1 184 ? 14.980 -8.870 -15.779 1.00 93.94 184 SER A O 1
ATOM 1532 N N . ASP A 1 185 ? 13.362 -7.790 -16.927 1.00 89.88 185 ASP A N 1
ATOM 1533 C CA . ASP A 1 185 ? 13.206 -8.778 -18.001 1.00 89.88 185 ASP A CA 1
ATOM 1534 C C . ASP A 1 185 ? 12.881 -10.187 -17.471 1.00 89.88 185 ASP A C 1
ATOM 1536 O O . ASP A 1 185 ? 13.419 -11.193 -17.940 1.00 89.88 185 ASP A O 1
ATOM 1540 N N . ILE A 1 186 ? 12.026 -10.247 -16.447 1.00 91.31 186 ILE A N 1
ATOM 1541 C CA . ILE A 1 186 ? 11.425 -11.477 -15.927 1.00 91.31 186 ILE A CA 1
ATOM 1542 C C . ILE A 1 186 ? 9.937 -11.457 -16.271 1.00 91.31 186 ILE A C 1
ATOM 1544 O O . ILE A 1 186 ? 9.249 -10.465 -16.035 1.00 91.31 186 ILE A O 1
ATOM 1548 N N . GLU A 1 187 ? 9.441 -12.554 -16.838 1.00 89.75 187 GLU A N 1
ATOM 1549 C CA . GLU A 1 187 ? 8.016 -12.724 -17.106 1.00 89.75 187 GLU A CA 1
ATOM 1550 C C . GLU A 1 187 ? 7.240 -12.873 -15.792 1.00 89.75 187 GLU A C 1
ATOM 1552 O O . GLU A 1 187 ? 7.647 -13.609 -14.892 1.00 89.75 187 GLU A O 1
ATOM 1557 N N . LEU A 1 188 ? 6.119 -12.160 -15.681 1.00 90.75 188 LEU A N 1
ATOM 1558 C CA . LEU A 1 188 ? 5.318 -12.098 -14.465 1.00 90.75 188 LEU A CA 1
ATOM 1559 C C . LEU A 1 188 ? 3.954 -12.748 -14.651 1.00 90.75 188 LEU A C 1
ATOM 1561 O O . LEU A 1 188 ? 3.275 -12.532 -15.654 1.00 90.75 188 LEU A O 1
ATOM 1565 N N . SER A 1 189 ? 3.515 -13.464 -13.618 1.00 91.69 189 SER A N 1
ATOM 1566 C CA . SER A 1 189 ? 2.152 -13.988 -13.536 1.00 91.69 189 SER A CA 1
ATOM 1567 C C . SER A 1 189 ? 1.185 -12.922 -13.027 1.00 91.69 189 SER A C 1
ATOM 1569 O O . SER A 1 189 ? 1.521 -12.115 -12.158 1.00 91.69 189 SER A O 1
ATOM 1571 N N . SER A 1 190 ? -0.035 -12.915 -13.559 1.00 95.12 190 SER A N 1
ATOM 1572 C CA . SER A 1 190 ? -1.115 -12.071 -13.047 1.00 95.12 190 SER A CA 1
ATOM 1573 C C . SER A 1 190 ? -1.778 -12.702 -11.826 1.00 95.12 190 SER A C 1
ATOM 1575 O O . SER A 1 190 ? -1.929 -13.918 -11.754 1.00 95.12 190 SER A O 1
ATOM 1577 N N . THR A 1 191 ? -2.257 -11.866 -10.908 1.00 96.31 191 THR A N 1
ATOM 1578 C CA . THR A 1 191 ? -3.010 -12.294 -9.724 1.00 96.31 191 THR A CA 1
ATOM 1579 C C . THR A 1 191 ? -4.385 -11.639 -9.679 1.00 96.31 191 THR A C 1
ATOM 1581 O O . THR A 1 191 ? -4.585 -10.526 -10.178 1.00 96.31 191 THR A O 1
ATOM 1584 N N . LYS A 1 192 ? -5.351 -12.346 -9.095 1.00 97.06 192 LYS A N 1
ATOM 1585 C CA . LYS A 1 192 ? -6.660 -11.802 -8.701 1.00 97.06 192 LYS A CA 1
ATOM 1586 C C . LYS A 1 192 ? -6.725 -11.502 -7.205 1.00 97.06 192 LYS A C 1
ATOM 1588 O O . LYS A 1 192 ? -7.678 -10.871 -6.759 1.00 97.06 192 LYS A O 1
ATOM 1593 N N . SER A 1 193 ? -5.746 -11.969 -6.442 1.00 97.31 193 SER A N 1
ATOM 1594 C CA . SER A 1 193 ? -5.752 -11.921 -4.989 1.00 97.31 193 SER A CA 1
ATOM 1595 C C . SER A 1 193 ? -5.152 -10.603 -4.505 1.00 97.31 193 SER A C 1
ATOM 1597 O O . SER A 1 193 ? -4.164 -10.107 -5.049 1.00 97.31 193 SER A O 1
ATOM 1599 N N . ILE A 1 194 ? -5.780 -10.015 -3.492 1.00 97.50 194 ILE A N 1
ATOM 1600 C CA . ILE A 1 194 ? -5.348 -8.781 -2.840 1.00 97.50 194 ILE A CA 1
ATOM 1601 C C . ILE A 1 194 ? -4.924 -9.133 -1.424 1.00 97.50 194 ILE A C 1
ATOM 1603 O O . ILE A 1 194 ? -5.744 -9.620 -0.644 1.00 97.50 194 ILE A O 1
ATOM 1607 N N . HIS A 1 195 ? -3.667 -8.857 -1.105 1.00 96.44 195 HIS A N 1
ATOM 1608 C CA . HIS A 1 195 ? -3.149 -8.922 0.250 1.00 96.44 195 HIS A CA 1
ATOM 1609 C C . HIS A 1 195 ? -3.448 -7.607 0.974 1.00 96.44 195 HIS A C 1
ATOM 1611 O O . HIS A 1 195 ? -3.338 -6.526 0.383 1.00 96.44 195 HIS A O 1
ATOM 1617 N N . VAL A 1 196 ? -3.832 -7.693 2.244 1.00 97.06 196 VAL A N 1
ATOM 1618 C CA . VAL A 1 196 ? -4.102 -6.548 3.112 1.00 97.06 196 VAL A CA 1
ATOM 1619 C C . VAL A 1 196 ? -3.382 -6.735 4.432 1.00 97.06 196 VAL A C 1
ATOM 1621 O O . VAL A 1 196 ? -3.584 -7.743 5.104 1.00 97.06 196 VAL A O 1
ATOM 1624 N N . GLU A 1 197 ? -2.667 -5.699 4.850 1.00 95.81 197 GLU A N 1
ATOM 1625 C CA . GLU A 1 197 ? -2.102 -5.571 6.187 1.00 95.81 197 GLU A CA 1
ATOM 1626 C C . GLU A 1 197 ? -2.779 -4.410 6.910 1.00 95.81 197 GLU A C 1
ATOM 1628 O O . GLU A 1 197 ? -2.951 -3.316 6.361 1.00 95.81 197 GLU A O 1
ATOM 1633 N N . ILE A 1 198 ? -3.169 -4.635 8.161 1.00 97.00 198 ILE A N 1
ATOM 1634 C CA . ILE A 1 198 ? -3.747 -3.607 9.023 1.00 97.00 198 ILE A CA 1
ATOM 1635 C C . ILE A 1 198 ? -2.944 -3.563 10.314 1.00 97.00 198 ILE A C 1
ATOM 1637 O O . ILE A 1 198 ? -2.809 -4.566 11.016 1.00 97.00 198 ILE A O 1
ATOM 1641 N N . VAL A 1 199 ? -2.446 -2.374 10.637 1.00 95.81 199 VAL A N 1
ATOM 1642 C CA . VAL A 1 199 ? -1.621 -2.121 11.815 1.00 95.81 199 VAL A CA 1
ATOM 1643 C C . VAL A 1 199 ? -2.374 -1.228 12.793 1.00 95.81 199 VAL A C 1
ATOM 1645 O O . VAL A 1 199 ? -2.838 -0.135 12.457 1.00 95.81 199 VAL A O 1
ATOM 1648 N N . GLU A 1 200 ? -2.459 -1.682 14.038 1.00 95.12 200 GLU A N 1
ATOM 1649 C CA . GLU A 1 200 ? -2.919 -0.902 15.178 1.00 95.12 200 GLU A CA 1
ATOM 1650 C C . GLU A 1 200 ? -1.721 -0.458 16.017 1.00 95.12 200 GLU A C 1
ATOM 1652 O O . GLU A 1 200 ? -0.956 -1.274 16.524 1.00 95.12 200 GLU A O 1
ATOM 1657 N N . THR A 1 201 ? -1.588 0.848 16.229 1.00 92.44 201 THR A N 1
ATOM 1658 C CA . THR A 1 201 ? -0.594 1.427 17.137 1.00 92.44 201 THR A CA 1
ATOM 1659 C C . THR A 1 201 ? -1.274 2.355 18.136 1.00 92.44 201 THR A C 1
ATOM 1661 O O . THR A 1 201 ? -2.353 2.889 17.882 1.00 92.44 201 THR A O 1
ATOM 1664 N N . LYS A 1 202 ? -0.632 2.583 19.284 1.00 91.75 202 LYS A N 1
ATOM 1665 C CA . LYS A 1 202 ? -1.084 3.576 20.272 1.00 91.75 202 LYS A CA 1
ATOM 1666 C C . LYS A 1 202 ? -0.867 5.021 19.805 1.00 91.75 202 LYS A C 1
ATOM 1668 O O . LYS A 1 202 ? -1.455 5.926 20.386 1.00 91.75 202 LYS A O 1
ATOM 1673 N N . GLN A 1 203 ? -0.022 5.243 18.793 1.00 93.12 203 GLN A N 1
ATOM 1674 C CA . GLN A 1 203 ? 0.340 6.586 18.318 1.00 93.12 203 GLN A CA 1
ATOM 1675 C C . GLN A 1 203 ? -0.722 7.231 17.416 1.00 93.12 203 GLN A C 1
ATOM 1677 O O . GLN A 1 203 ? -0.745 8.452 17.287 1.00 93.12 203 GLN A O 1
ATOM 1682 N N . LEU A 1 204 ? -1.591 6.430 16.791 1.00 94.25 204 LEU A N 1
ATOM 1683 C CA . LEU A 1 204 ? -2.601 6.899 15.844 1.00 94.25 204 LEU A CA 1
ATOM 1684 C C . LEU A 1 204 ? -4.007 6.483 16.301 1.00 94.25 204 LEU A C 1
ATOM 1686 O O . LEU A 1 204 ? -4.188 5.379 16.818 1.00 94.25 204 LEU A O 1
ATOM 1690 N N . PRO A 1 205 ? -5.030 7.333 16.093 1.00 94.00 205 PRO A N 1
ATOM 1691 C CA . PRO A 1 205 ? -6.409 7.015 16.464 1.00 94.00 205 PRO A CA 1
ATOM 1692 C C . PRO A 1 205 ? -7.124 6.119 15.436 1.00 94.00 205 PRO A C 1
ATOM 1694 O O . PRO A 1 205 ? -8.284 5.770 15.635 1.00 94.00 205 PRO A O 1
ATOM 1697 N N . PHE A 1 206 ? -6.454 5.755 14.342 1.00 95.75 206 PHE A N 1
ATOM 1698 C CA . PHE A 1 206 ? -6.970 4.928 13.253 1.00 95.75 206 PHE A CA 1
ATOM 1699 C C . PHE A 1 206 ? -5.968 3.824 12.903 1.00 95.75 206 PHE A C 1
ATOM 1701 O O . PHE A 1 206 ? -4.800 3.895 13.286 1.00 95.75 206 PHE A O 1
ATOM 1708 N N . TYR A 1 207 ? -6.416 2.818 12.155 1.00 96.88 207 TYR A N 1
ATOM 1709 C CA . TYR A 1 207 ? -5.519 1.798 11.616 1.00 96.88 207 TYR A CA 1
ATOM 1710 C C . TYR A 1 207 ? -4.714 2.305 10.423 1.00 96.88 207 TYR A C 1
ATOM 1712 O O . TYR A 1 207 ? -5.286 2.921 9.521 1.00 96.88 207 TYR A O 1
ATOM 1720 N N . THR A 1 208 ? -3.424 1.980 10.384 1.00 96.25 208 THR A N 1
ATOM 1721 C CA . THR A 1 208 ? -2.623 2.095 9.159 1.00 96.25 208 THR A CA 1
ATOM 1722 C C . THR A 1 208 ? -2.910 0.878 8.292 1.00 96.25 208 THR A C 1
ATOM 1724 O O . THR A 1 208 ? -2.863 -0.245 8.790 1.00 96.25 208 THR A O 1
ATOM 1727 N N . ILE A 1 209 ? -3.250 1.097 7.024 1.00 97.31 209 ILE A N 1
ATOM 1728 C CA . ILE A 1 209 ? -3.688 0.037 6.112 1.00 97.31 209 ILE A CA 1
ATOM 1729 C C . ILE A 1 209 ? -2.809 0.044 4.867 1.00 97.31 209 ILE A C 1
ATOM 1731 O O . ILE A 1 209 ? -2.686 1.069 4.191 1.00 97.31 209 ILE A O 1
ATOM 1735 N N . THR A 1 210 ? -2.277 -1.127 4.542 1.00 94.19 210 THR A N 1
ATOM 1736 C CA . THR A 1 210 ? -1.542 -1.400 3.308 1.00 94.19 210 THR A CA 1
ATOM 1737 C C . THR A 1 210 ? -2.294 -2.462 2.530 1.00 94.19 210 THR A C 1
ATOM 1739 O O . THR A 1 210 ? -2.847 -3.393 3.112 1.00 94.19 210 THR A O 1
ATOM 1742 N N . ALA A 1 211 ? -2.343 -2.324 1.211 1.00 96.56 211 ALA A N 1
ATOM 1743 C CA . ALA A 1 211 ? -2.920 -3.343 0.354 1.00 96.56 211 ALA A CA 1
ATOM 1744 C C . ALA A 1 211 ? -2.233 -3.359 -1.001 1.00 96.56 211 ALA A C 1
ATOM 1746 O O . ALA A 1 211 ? -1.900 -2.301 -1.543 1.00 96.56 211 ALA A O 1
ATOM 1747 N N . PHE A 1 212 ? -2.055 -4.557 -1.546 1.00 95.75 212 PHE A N 1
ATOM 1748 C CA . PHE A 1 212 ? -1.372 -4.766 -2.813 1.00 95.75 212 PHE A CA 1
ATOM 1749 C C . PHE A 1 212 ? -1.770 -6.092 -3.477 1.00 95.75 212 PHE A C 1
ATOM 1751 O O . PHE A 1 212 ? -2.311 -6.973 -2.807 1.00 95.75 212 PHE A O 1
ATOM 1758 N N . PRO A 1 213 ? -1.527 -6.257 -4.792 1.00 96.69 213 PRO A N 1
ATOM 1759 C CA . PRO A 1 213 ? -1.672 -7.553 -5.451 1.00 96.69 213 PRO A CA 1
ATOM 1760 C C . PRO A 1 213 ? -0.786 -8.611 -4.788 1.00 96.69 213 PRO A C 1
ATOM 1762 O O . PRO A 1 213 ? 0.425 -8.415 -4.671 1.00 96.69 213 PRO A O 1
ATOM 1765 N N . ASP A 1 214 ? -1.389 -9.716 -4.360 1.00 95.00 214 ASP A N 1
ATOM 1766 C CA . ASP A 1 214 ? -0.691 -10.775 -3.633 1.00 95.00 214 ASP A CA 1
ATOM 1767 C C . ASP A 1 214 ? 0.352 -11.487 -4.508 1.00 95.00 214 ASP A C 1
ATOM 1769 O O . ASP A 1 214 ? 0.130 -11.696 -5.701 1.00 95.00 214 ASP A O 1
ATOM 1773 N N . CYS A 1 215 ? 1.477 -11.880 -3.905 1.00 86.88 215 CYS A N 1
ATOM 1774 C CA . CYS A 1 215 ? 2.562 -12.614 -4.569 1.00 86.88 215 CYS A CA 1
ATOM 1775 C C . CYS A 1 215 ? 2.738 -14.047 -4.057 1.00 86.88 215 CYS A C 1
ATOM 1777 O O . CYS A 1 215 ? 3.654 -14.726 -4.516 1.00 86.88 215 CYS A O 1
ATOM 1779 N N . SER A 1 216 ? 1.886 -14.511 -3.135 1.00 79.56 216 SER A N 1
ATOM 1780 C CA . SER A 1 216 ? 1.935 -15.874 -2.584 1.00 79.56 216 SER A CA 1
ATOM 1781 C C . SER A 1 216 ? 3.335 -16.287 -2.094 1.00 79.56 216 SER A C 1
ATOM 1783 O O . SER A 1 216 ? 3.733 -17.447 -2.200 1.00 79.56 216 SER A O 1
ATOM 1785 N N . LEU A 1 217 ? 4.101 -15.317 -1.589 1.00 81.50 217 LEU A N 1
ATOM 1786 C CA . LEU A 1 217 ? 5.381 -15.556 -0.936 1.00 81.50 217 LEU A CA 1
ATOM 1787 C C . LEU A 1 217 ? 5.136 -16.037 0.496 1.00 81.50 217 LEU A C 1
ATOM 1789 O O . LEU A 1 217 ? 4.128 -15.691 1.104 1.00 81.50 217 LEU A O 1
ATOM 1793 N N . SER A 1 218 ? 6.059 -16.843 1.023 1.00 79.62 218 SER A N 1
ATOM 1794 C CA . SER A 1 218 ? 6.029 -17.207 2.441 1.00 79.62 218 SER A CA 1
ATOM 1795 C C . SER A 1 218 ? 6.399 -15.996 3.296 1.00 79.62 218 SER A C 1
ATOM 1797 O O . SER A 1 218 ? 7.383 -15.319 2.988 1.00 79.62 218 SER A O 1
ATOM 1799 N N . ASP A 1 219 ? 5.668 -15.786 4.391 1.00 73.25 219 ASP A N 1
ATOM 1800 C CA . ASP A 1 219 ? 5.940 -14.733 5.378 1.00 73.25 219 ASP A CA 1
ATOM 1801 C C . ASP A 1 219 ? 7.302 -14.922 6.082 1.00 73.25 219 ASP A C 1
ATOM 1803 O O . ASP A 1 219 ? 7.846 -13.982 6.654 1.00 73.25 219 ASP A O 1
ATOM 1807 N N . ASP A 1 220 ? 7.884 -16.125 6.008 1.00 82.38 220 ASP A N 1
ATOM 1808 C CA . ASP A 1 220 ? 9.176 -16.461 6.624 1.00 82.38 220 ASP A CA 1
ATOM 1809 C C . ASP A 1 220 ? 10.395 -16.069 5.764 1.00 82.38 220 ASP A C 1
ATOM 1811 O O . ASP A 1 220 ? 11.538 -16.340 6.143 1.00 82.38 220 ASP A O 1
ATOM 1815 N N . ILE A 1 221 ? 10.188 -15.488 4.576 1.00 85.06 221 ILE A N 1
ATOM 1816 C CA . ILE A 1 221 ? 11.292 -15.085 3.696 1.00 85.06 221 ILE A CA 1
ATOM 1817 C C . ILE A 1 221 ? 11.943 -13.811 4.257 1.00 85.06 221 ILE A C 1
ATOM 1819 O O . ILE A 1 221 ? 11.260 -12.797 4.382 1.00 85.06 221 ILE A O 1
ATOM 1823 N N . PRO A 1 222 ? 13.262 -13.813 4.533 1.00 87.12 222 PRO A N 1
ATOM 1824 C CA . PRO A 1 222 ? 13.962 -12.605 4.959 1.00 87.12 222 PRO A CA 1
ATOM 1825 C C . PRO A 1 222 ? 13.889 -11.497 3.902 1.00 87.12 222 PRO A C 1
ATOM 1827 O O . PRO A 1 222 ? 14.033 -11.774 2.708 1.00 87.12 222 PRO A O 1
ATOM 1830 N N . ASP A 1 223 ? 13.745 -10.242 4.334 1.00 83.69 223 ASP A N 1
ATOM 1831 C CA . ASP A 1 223 ? 13.633 -9.073 3.448 1.00 83.69 223 ASP A CA 1
ATOM 1832 C C . ASP A 1 223 ? 14.785 -8.987 2.427 1.00 83.69 223 ASP A C 1
ATOM 1834 O O . ASP A 1 223 ? 14.579 -8.624 1.267 1.00 83.69 223 ASP A O 1
ATOM 1838 N N . GLU A 1 224 ? 16.008 -9.369 2.810 1.00 87.44 224 GLU A N 1
ATOM 1839 C CA . GLU A 1 224 ? 17.179 -9.381 1.924 1.00 87.44 224 GLU A CA 1
ATOM 1840 C C . GLU A 1 224 ? 17.090 -10.398 0.773 1.00 87.44 224 GLU A C 1
ATOM 1842 O O . GLU A 1 224 ? 17.811 -10.274 -0.227 1.00 87.44 224 GLU A O 1
ATOM 1847 N N . ASN A 1 225 ? 16.206 -11.387 0.900 1.00 91.50 225 ASN A N 1
ATOM 1848 C CA . ASN A 1 225 ? 15.928 -12.403 -0.110 1.00 91.50 225 ASN A CA 1
ATOM 1849 C C . ASN A 1 225 ? 14.697 -12.065 -0.952 1.00 91.50 225 ASN A C 1
ATOM 1851 O O . ASN A 1 225 ? 14.392 -12.791 -1.896 1.00 91.50 225 ASN A O 1
ATOM 1855 N N . ILE A 1 226 ? 14.017 -10.954 -0.676 1.00 93.19 226 ILE A N 1
ATOM 1856 C CA . ILE A 1 226 ? 12.928 -10.464 -1.512 1.00 93.19 226 ILE A CA 1
ATOM 1857 C C . ILE A 1 226 ? 13.502 -9.676 -2.696 1.00 93.19 226 ILE A C 1
ATOM 1859 O O . ILE A 1 226 ? 14.335 -8.782 -2.529 1.00 93.19 226 ILE A O 1
ATOM 1863 N N . VAL A 1 227 ? 13.048 -9.999 -3.910 1.00 95.12 227 VAL A N 1
ATOM 1864 C CA . VAL A 1 227 ? 13.442 -9.324 -5.154 1.00 95.12 227 VAL A CA 1
ATOM 1865 C C . VAL A 1 227 ? 12.204 -8.838 -5.901 1.00 95.12 227 VAL A C 1
ATOM 1867 O O . VAL A 1 227 ? 11.323 -9.627 -6.236 1.00 95.12 227 VAL A O 1
ATOM 1870 N N . PHE A 1 228 ? 12.162 -7.543 -6.210 1.00 94.94 228 PHE A N 1
ATOM 1871 C CA . PHE A 1 228 ? 11.099 -6.940 -7.007 1.00 94.94 228 PHE A CA 1
ATOM 1872 C C . PHE A 1 228 ? 11.437 -6.968 -8.496 1.00 94.94 228 PHE A C 1
ATOM 1874 O O . PHE A 1 228 ? 12.508 -6.530 -8.917 1.00 94.94 228 PHE A O 1
ATOM 1881 N N . VAL A 1 229 ? 10.504 -7.428 -9.313 1.00 94.12 229 VAL A N 1
ATOM 1882 C CA . VAL A 1 229 ? 10.593 -7.305 -10.764 1.00 94.12 229 VAL A CA 1
ATOM 1883 C C . VAL A 1 229 ? 10.101 -5.915 -11.169 1.00 94.12 229 VAL A C 1
ATOM 1885 O O . VAL A 1 229 ? 8.983 -5.524 -10.809 1.00 94.12 229 VAL A O 1
ATOM 1888 N N . VAL A 1 230 ? 10.956 -5.164 -11.872 1.00 90.50 230 VAL A N 1
ATOM 1889 C CA . VAL A 1 230 ? 10.731 -3.764 -12.287 1.00 90.50 230 VAL A CA 1
ATOM 1890 C C . VAL A 1 230 ? 10.849 -3.565 -13.788 1.00 90.50 230 VAL A C 1
ATOM 1892 O O . VAL A 1 230 ? 11.729 -4.209 -14.412 1.00 90.50 230 VAL A O 1
#

Organism: NCBI:txid1798547

Foldseek 3Di:
DDDDDDDDDDPVVVVVVVVVVLVVVLVLQLVQLDDFLQQQLQQLLQALDADPVVLVVQAQGKYWDQAPVVRAIDIDGDHSVSSVQSNVFFDFHWYDPDPQPRGSSSVSVVVSVVVSVCSVVVNWDWDDPPQKIKTKDKDFAPDFTTWLQKDFLVPDDPVQNVQWDWDQRTPHPNRRPPIAIEHEPDDTDTARMKMKMWMGGPRDSHIRIYIHGDNPDDPPRDRRRMYGYD

Secondary structure (DSSP, 8-state):
---------SHHHHHHHHHHHHHHHHHHHHHH----HHHHHHHHTTBS---HHHHHHHTT-EEEEEETTTTEEEEEEPPHHHHHHHHT--S--BPTT-TT-SSHHHHHHHHHHHHHHHHHTT----EEETTEEEEEEEEE-SS--EE--EEEGGGS-HHHHTT-EEEE---STT-TT-EEEEE-S----EE-EEEEEEEEETT-SS-EEEEEE-----TTS-GGGEEEE-

pLDDT: mean 87.52, std 16.08, range [29.86, 98.38]

Sequence (230 aa):
MLTLSQPCFATGVYLRTLGEISKKLFMNKLEKFIINPTNEFHILRHFRYVDDYYKKTLIGQLYWFYDYGQKKFVSSKISQIDIENALKTIGTKFEKNIIGIESPKKLLEIIKNRFQELLSNNKIYWIDNLEYKTIAFTFDYQFFVGQMNCLNKDSILERDKNRIKPVLKSKCAGENAVIVNTISDIELSSTKSIHVEIVETKQLPFYTITAFPDCSLSDDIPDENIVFVV